Protein AF-C6KSV8-F1 (afdb_monomer_lite)

Sequence (280 aa):
MFRLNNVRHFLKSKIRFSGGKQHPKWVVKDKEKYNIFTYDNSYYGENFRYNNFILHLRSYKYYIDYIIENIYRTLKNCATFFFNPIKNIILKHNPDIRYQLVALMAFFGTTSAITCYHNNIYQNIIDVTNMLELGVVDDMKENNFFDTQSELQNKNIEDYSQDHERLTNLWEMALKDATQKNSFNQLCNFLTIKEDEPIVSFKPKHIWRYNMIPYGENNPDTKTFAIPASEKPFRSFALNFTYNNLSGNWGDYVDRRDNKGSLLRPSRYMFTDVLIPTTK

Radius of gyration: 45.87 Å; chains: 1; bounding box: 88×49×150 Å

Organism: Plasmodium falciparum (isolate 3D7) (NCBI:txid36329)

pLDDT: mean 88.76, std 13.31, range [41.16, 98.31]

Foldseek 3Di:
DVVVVLVVVVVPPPPPPPDDVDDDDPDDDPVRPPPPPDDPPVVDDADSVDGPVVVVCVVCVVVVCVVVVVVVVVVVVVCCVVVVVVVVVCCVVQVDPVSVVVVVVVVVVVVVVVVVVVVVVVVVVVVVVVVVVVVVVVVCVVLVQAPDPVRVVVVVVVVVVVVVVVVVVLQVVQVVVCVVVVHPVSSVVSVDDDPPDPPPPPDPPDGHYPVVDDDDPPDVVPCDDDDDPVPDDDDDWDDDPVDTPPQFDQDDPPPGDDRDDPVCVVVVVVVDPDDDDDDD

Secondary structure (DSSP, 8-state):
-HHHHHHHHHHHS----S--S----SSPPGGGTT---S-GGGTSPPPSSS-HHHHHHHHHHHHHHHHHHHHHHHHHHHHHHHHHHHHHHHHHH--SHHHHHHHHHHHHHHHHHHHHHHHHHHHHHHHHHHHHHHHHHHHHHHTT-S--HHHHHHHHHHHHHHHHHHHHHHHHHHHHHHHHHT-HHHHHTTSS--TTS-------S----GGGS---TT-GGG-SSPPPGG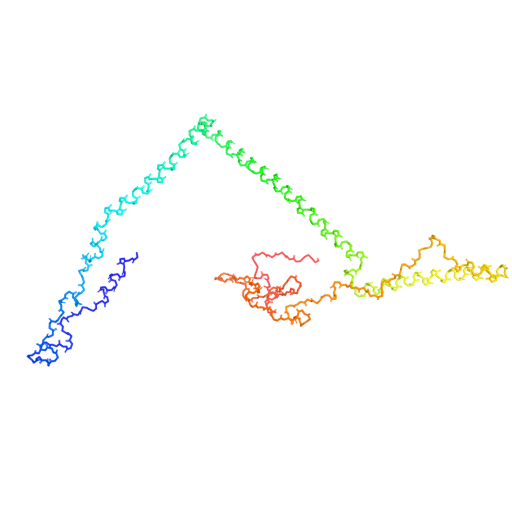GSPPPP--B-SS-BSSS---B-SSSB--SS-TTTSTTGGGG-SS--PPP-

Structure (mmCIF, N/CA/C/O backbone):
data_AF-C6KSV8-F1
#
_entry.id   AF-C6KSV8-F1
#
loop_
_atom_site.group_PDB
_atom_site.id
_atom_site.type_symbol
_atom_site.label_atom_id
_atom_site.label_alt_id
_atom_site.label_comp_id
_atom_site.label_asym_id
_atom_site.label_entity_id
_atom_site.label_seq_id
_atom_site.pdbx_PDB_ins_code
_atom_site.Cartn_x
_atom_site.Cartn_y
_atom_site.Cartn_z
_atom_site.occupancy
_atom_site.B_iso_or_equiv
_atom_site.auth_seq_id
_atom_site.auth_comp_id
_atom_site.auth_asym_id
_atom_site.auth_atom_id
_atom_site.pdbx_PDB_model_num
ATOM 1 N N . MET A 1 1 ? 14.599 -2.006 -42.074 1.00 46.66 1 MET A N 1
ATOM 2 C CA . MET A 1 1 ? 13.244 -2.478 -42.448 1.00 46.66 1 MET A CA 1
ATOM 3 C C . MET A 1 1 ? 12.755 -1.945 -43.802 1.00 46.66 1 MET A C 1
ATOM 5 O O . MET A 1 1 ? 12.260 -2.739 -44.588 1.00 46.66 1 MET A O 1
ATOM 9 N N . PHE A 1 2 ? 12.985 -0.672 -44.154 1.00 45.28 2 PHE A N 1
ATOM 10 C CA . PHE A 1 2 ? 12.570 -0.102 -45.455 1.00 45.28 2 PHE A CA 1
ATOM 11 C C . PHE A 1 2 ? 13.145 -0.785 -46.716 1.00 45.28 2 PHE A C 1
ATOM 13 O O . PHE A 1 2 ? 12.487 -0.805 -47.752 1.00 45.28 2 PHE A O 1
ATOM 20 N N . ARG A 1 3 ? 14.329 -1.417 -46.650 1.00 47.00 3 ARG A N 1
ATOM 21 C CA . ARG A 1 3 ? 14.931 -2.093 -47.820 1.00 47.00 3 ARG A CA 1
ATOM 22 C C . ARG A 1 3 ? 14.203 -3.370 -48.267 1.00 47.00 3 ARG A C 1
ATOM 24 O O . ARG A 1 3 ? 14.270 -3.703 -49.443 1.00 47.00 3 ARG A O 1
ATOM 31 N N . LEU A 1 4 ? 13.496 -4.066 -47.373 1.00 50.78 4 LEU A N 1
ATOM 32 C CA . LEU A 1 4 ? 12.808 -5.322 -47.716 1.00 50.78 4 LEU A CA 1
ATOM 33 C C . LEU A 1 4 ? 11.461 -5.088 -48.417 1.00 50.78 4 LEU A C 1
ATOM 35 O O . LEU A 1 4 ? 11.071 -5.889 -49.266 1.00 50.78 4 LEU A O 1
ATOM 39 N N . ASN A 1 5 ? 10.778 -3.977 -48.122 1.00 53.94 5 ASN A N 1
ATOM 40 C CA . ASN A 1 5 ? 9.493 -3.672 -48.756 1.00 53.94 5 ASN A CA 1
ATOM 41 C C . ASN A 1 5 ? 9.647 -3.300 -50.233 1.00 53.94 5 ASN A C 1
ATOM 43 O O . ASN A 1 5 ? 8.872 -3.788 -51.051 1.00 53.94 5 ASN A O 1
ATOM 47 N N . ASN A 1 6 ? 10.680 -2.542 -50.611 1.00 52.31 6 ASN A N 1
ATOM 48 C CA . ASN A 1 6 ? 10.879 -2.180 -52.020 1.00 52.31 6 ASN A CA 1
ATOM 49 C C . ASN A 1 6 ? 11.234 -3.398 -52.886 1.00 52.31 6 ASN A C 1
ATOM 51 O O . ASN A 1 6 ? 10.738 -3.518 -54.003 1.00 52.31 6 ASN A O 1
ATOM 55 N N . VAL A 1 7 ? 12.009 -4.352 -52.355 1.00 54.75 7 VAL A N 1
ATOM 56 C CA . VAL A 1 7 ? 12.316 -5.611 -53.060 1.00 54.75 7 VAL A CA 1
ATOM 57 C C . VAL A 1 7 ? 11.065 -6.486 -53.196 1.00 54.75 7 VAL A C 1
ATOM 59 O O . VAL A 1 7 ? 10.826 -7.052 -54.260 1.00 54.75 7 VAL A O 1
ATOM 62 N N . ARG A 1 8 ? 10.205 -6.545 -52.167 1.00 53.72 8 ARG A N 1
ATOM 63 C CA . ARG A 1 8 ? 8.914 -7.252 -52.253 1.00 53.72 8 ARG A CA 1
ATOM 64 C C . ARG A 1 8 ? 7.946 -6.607 -53.242 1.00 53.72 8 ARG A C 1
ATOM 66 O O . ARG A 1 8 ? 7.225 -7.336 -53.917 1.00 53.72 8 ARG A O 1
ATOM 73 N N . HIS A 1 9 ? 7.931 -5.280 -53.362 1.00 52.72 9 HIS A N 1
ATOM 74 C CA . HIS A 1 9 ? 7.113 -4.604 -54.370 1.00 52.72 9 HIS A CA 1
ATOM 75 C C . HIS A 1 9 ? 7.652 -4.810 -55.790 1.00 52.72 9 HIS A C 1
ATOM 77 O O . HIS A 1 9 ? 6.850 -5.034 -56.692 1.00 52.72 9 HIS A O 1
ATOM 83 N N . PHE A 1 10 ? 8.974 -4.855 -55.983 1.00 51.28 10 PHE A N 1
ATOM 84 C CA . PHE A 1 10 ? 9.577 -5.143 -57.290 1.00 51.28 10 PHE A CA 1
ATOM 85 C C . PHE A 1 10 ? 9.386 -6.607 -57.727 1.00 51.28 10 PHE A C 1
ATOM 87 O O . PHE A 1 10 ? 9.123 -6.889 -58.890 1.00 51.28 10 PHE A O 1
ATOM 94 N N . LEU A 1 11 ? 9.425 -7.561 -56.790 1.00 54.03 11 LEU A N 1
ATOM 95 C CA . LEU A 1 11 ? 9.119 -8.968 -57.085 1.00 54.03 11 LEU A CA 1
ATOM 96 C C . LEU A 1 11 ? 7.615 -9.228 -57.275 1.00 54.03 11 LEU A C 1
ATOM 98 O O . LEU A 1 11 ? 7.241 -10.184 -57.949 1.00 54.03 11 LEU A O 1
ATOM 102 N N . LYS A 1 12 ? 6.737 -8.383 -56.712 1.00 55.19 12 LYS A N 1
ATOM 103 C CA . LYS A 1 12 ? 5.285 -8.436 -56.962 1.00 55.19 12 LYS A CA 1
ATOM 104 C C . LYS A 1 12 ? 4.845 -7.667 -58.202 1.00 55.19 12 LYS A C 1
ATOM 106 O O . LYS A 1 12 ? 3.744 -7.929 -58.694 1.00 55.19 12 LYS A O 1
ATOM 111 N N . SER A 1 13 ? 5.648 -6.742 -58.728 1.00 50.72 13 SER A N 1
ATOM 112 C CA . SER A 1 13 ? 5.357 -6.178 -60.039 1.00 50.72 13 SER A CA 1
ATOM 113 C C . SER A 1 13 ? 5.534 -7.287 -61.064 1.00 50.72 13 SER A C 1
ATOM 115 O O . SER A 1 13 ? 6.653 -7.664 -61.400 1.00 50.72 13 SER A O 1
ATOM 117 N N . LYS A 1 14 ? 4.402 -7.842 -61.522 1.00 47.69 14 LYS A N 1
ATOM 118 C CA . LYS A 1 14 ? 4.343 -8.697 -62.707 1.00 47.69 14 LYS A CA 1
ATOM 119 C C . LYS A 1 14 ? 5.243 -8.052 -63.745 1.00 47.69 14 LYS A C 1
ATOM 121 O O . LYS A 1 14 ? 5.009 -6.889 -64.079 1.00 47.69 14 LYS A O 1
ATOM 126 N N . ILE A 1 15 ? 6.232 -8.804 -64.224 1.00 48.66 15 ILE A N 1
ATOM 127 C CA . ILE A 1 15 ? 6.937 -8.499 -65.463 1.00 48.66 15 ILE A CA 1
ATOM 128 C C . ILE A 1 15 ? 5.828 -8.339 -66.499 1.00 48.66 15 ILE A C 1
ATOM 130 O O . ILE A 1 15 ? 5.257 -9.312 -66.991 1.00 48.66 15 ILE A O 1
ATOM 134 N N . ARG A 1 16 ? 5.407 -7.096 -66.723 1.00 45.59 16 ARG A N 1
ATOM 135 C CA . ARG A 1 16 ? 4.486 -6.775 -67.792 1.00 45.59 16 ARG A CA 1
ATOM 136 C C . ARG A 1 16 ? 5.368 -6.818 -69.020 1.00 45.59 16 ARG A C 1
ATOM 138 O O . ARG A 1 16 ? 6.016 -5.830 -69.343 1.00 45.59 16 ARG A O 1
ATOM 145 N N . PHE A 1 17 ? 5.414 -7.983 -69.666 1.00 41.16 17 PHE A N 1
ATOM 146 C CA . PHE A 1 17 ? 5.704 -8.019 -71.090 1.00 41.16 17 PHE A CA 1
ATOM 147 C C . PHE A 1 17 ? 4.815 -6.948 -71.720 1.00 41.16 17 PHE A C 1
ATOM 149 O O . PHE A 1 17 ? 3.600 -6.934 -71.501 1.00 41.16 17 PHE A O 1
ATOM 156 N N . SER A 1 18 ? 5.440 -5.971 -72.368 1.00 45.75 18 SER A N 1
ATOM 157 C CA . SER A 1 18 ? 4.758 -4.885 -73.057 1.00 45.75 18 SER A CA 1
ATOM 158 C C . SER A 1 18 ? 3.830 -5.500 -74.101 1.00 45.75 18 SER A C 1
ATOM 160 O O . SER A 1 18 ? 4.268 -5.962 -75.149 1.00 45.75 18 SER A O 1
ATOM 162 N N . GLY A 1 19 ? 2.556 -5.598 -73.745 1.00 44.88 19 GLY A N 1
ATOM 163 C CA . GLY A 1 19 ? 1.566 -6.375 -74.476 1.00 44.88 19 GLY A CA 1
ATOM 164 C C . GLY A 1 19 ? 0.388 -6.707 -73.571 1.00 44.88 19 GLY A C 1
ATOM 165 O O . GLY A 1 19 ? 0.052 -7.870 -73.370 1.00 44.88 19 GLY A O 1
ATOM 166 N N . GLY A 1 20 ? -0.226 -5.686 -72.961 1.00 50.84 20 GLY A N 1
ATOM 167 C CA . GLY A 1 20 ? -1.572 -5.857 -72.409 1.00 50.84 20 GLY A CA 1
ATOM 168 C C . GLY A 1 20 ? -2.550 -6.270 -73.519 1.00 50.84 20 GLY A C 1
ATOM 169 O O . GLY A 1 20 ? -2.211 -6.208 -74.696 1.00 50.84 20 GLY A O 1
ATOM 170 N N . LYS A 1 21 ? -3.797 -6.627 -73.173 1.00 55.66 21 LYS A N 1
ATOM 171 C CA . LYS A 1 21 ? -4.865 -6.952 -74.156 1.00 55.66 21 LYS A CA 1
ATOM 172 C C . LYS A 1 21 ? -5.003 -5.926 -75.300 1.00 55.66 21 LYS A C 1
ATOM 174 O O . LYS A 1 21 ? -5.588 -6.226 -76.337 1.00 55.66 21 LYS A O 1
ATOM 179 N N . GLN A 1 22 ? -4.507 -4.707 -75.101 1.00 68.06 22 GLN A N 1
ATOM 180 C CA . GLN A 1 22 ? -4.295 -3.723 -76.152 1.00 68.06 22 GLN A CA 1
ATOM 181 C C . GLN A 1 22 ? -2.969 -3.983 -76.877 1.00 68.06 22 GLN A C 1
ATOM 183 O O . GLN A 1 22 ? -1.899 -3.582 -76.427 1.00 68.06 22 GLN A O 1
ATOM 188 N N . HIS A 1 23 ? -3.078 -4.636 -78.030 1.00 70.06 23 HIS A N 1
ATOM 189 C CA . HIS A 1 23 ? -2.042 -4.653 -79.059 1.00 70.06 23 HIS A CA 1
ATOM 190 C C . HIS A 1 23 ? -2.105 -3.365 -79.894 1.00 70.06 23 HIS A C 1
ATOM 192 O O . HIS A 1 23 ? -3.175 -2.744 -79.950 1.00 70.06 23 HIS A O 1
ATOM 198 N N . PRO A 1 24 ? -1.002 -2.960 -80.550 1.00 79.69 24 PRO A N 1
ATOM 199 C CA . PRO A 1 24 ? -1.035 -1.862 -81.510 1.00 79.69 24 PRO A CA 1
ATOM 200 C C . PRO A 1 24 ? -2.099 -2.138 -82.581 1.00 79.69 24 PRO A C 1
ATOM 202 O O . PRO A 1 24 ? -2.199 -3.246 -83.107 1.00 79.69 24 PRO A O 1
ATOM 205 N N . LYS A 1 25 ? -2.927 -1.136 -82.877 1.00 81.38 25 LYS A N 1
ATOM 206 C CA . LYS A 1 25 ? -3.959 -1.180 -83.920 1.00 81.38 25 LYS A CA 1
ATOM 207 C C . LYS A 1 25 ? -3.704 -0.035 -84.889 1.00 81.38 25 LYS A C 1
ATOM 209 O O . LYS A 1 25 ? -3.313 1.042 -84.461 1.00 81.38 25 LYS A O 1
ATOM 214 N N . TRP A 1 26 ? -3.968 -0.262 -86.174 1.00 84.31 26 TRP A N 1
ATOM 215 C CA . TRP A 1 26 ? -3.848 0.780 -87.202 1.00 84.31 26 TRP A CA 1
ATOM 216 C C . TRP A 1 26 ? -4.942 1.858 -87.086 1.00 84.31 26 TRP A C 1
ATOM 218 O O . TRP A 1 26 ? -4.758 2.995 -87.504 1.00 84.31 26 TRP A O 1
ATOM 228 N N . VAL A 1 27 ? -6.091 1.508 -86.498 1.00 85.62 27 VAL A N 1
ATOM 229 C CA . VAL A 1 27 ? -7.243 2.406 -86.344 1.00 85.62 27 VAL A CA 1
ATOM 230 C C . VAL A 1 27 ? -7.184 3.123 -84.994 1.00 85.62 27 VAL A C 1
ATOM 232 O O . VAL A 1 27 ? -7.255 2.476 -83.947 1.00 85.62 27 VAL A O 1
ATOM 235 N N . VAL A 1 28 ? -7.116 4.456 -85.029 1.00 81.69 28 VAL A N 1
ATOM 236 C CA . VAL A 1 28 ? -7.170 5.339 -83.852 1.00 81.69 28 VAL A CA 1
ATOM 237 C C . VAL A 1 28 ? -8.630 5.668 -83.529 1.00 81.69 28 VAL A C 1
ATOM 239 O O . VAL A 1 28 ? -9.376 6.118 -84.400 1.00 81.69 28 VAL A O 1
ATOM 242 N N . LYS A 1 29 ? -9.063 5.448 -82.281 1.00 83.25 29 LYS A N 1
ATOM 243 C CA . LYS A 1 29 ? -10.420 5.825 -81.837 1.00 83.25 29 LYS A CA 1
ATOM 244 C C . LYS A 1 29 ? -10.557 7.347 -81.808 1.00 83.25 29 LYS A C 1
ATOM 246 O O . LYS A 1 29 ? -9.594 8.023 -81.472 1.00 83.25 29 LYS A O 1
ATOM 251 N N . ASP A 1 30 ? -11.755 7.893 -82.036 1.00 83.19 30 ASP A N 1
ATOM 252 C CA . ASP A 1 30 ? -11.977 9.354 -82.020 1.00 83.19 30 ASP A CA 1
ATOM 253 C C . ASP A 1 30 ? -11.476 10.034 -80.744 1.00 83.19 30 ASP A C 1
ATOM 255 O O . ASP A 1 30 ? -10.896 11.114 -80.805 1.00 83.19 30 ASP A O 1
ATOM 259 N N . LYS A 1 31 ? -11.618 9.360 -79.596 1.00 82.69 31 LYS A N 1
ATOM 260 C CA . LYS A 1 31 ? -11.094 9.852 -78.319 1.00 82.69 31 LYS A CA 1
ATOM 261 C C . LYS A 1 31 ? -9.576 9.948 -78.291 1.00 82.69 31 LYS A C 1
ATOM 263 O O . LYS A 1 31 ? -9.087 10.782 -77.563 1.00 82.69 31 LYS A O 1
ATOM 268 N N . GLU A 1 32 ? -8.852 9.104 -79.022 1.00 80.25 32 GLU A N 1
ATOM 269 C CA . GLU A 1 32 ? -7.386 9.002 -79.009 1.00 80.25 32 GLU A CA 1
ATOM 270 C C . GLU A 1 32 ? -6.711 9.864 -80.092 1.00 80.25 32 GLU A C 1
ATOM 272 O O . GLU A 1 32 ? -5.492 10.019 -80.069 1.00 80.25 32 GLU A O 1
ATOM 277 N N . LYS A 1 33 ? -7.488 10.462 -81.013 1.00 77.69 33 LYS A N 1
ATOM 278 C CA . LYS A 1 33 ? -6.974 11.207 -82.179 1.00 77.69 33 LYS A CA 1
ATOM 279 C C . LYS A 1 33 ? -6.028 12.358 -81.830 1.00 77.69 33 LYS A C 1
ATOM 281 O O . LYS A 1 33 ? -5.144 12.660 -82.623 1.00 77.69 33 LYS A O 1
ATOM 286 N N . TYR A 1 34 ? -6.188 12.966 -80.657 1.00 76.19 34 TYR A N 1
ATOM 287 C CA . TYR A 1 34 ? -5.386 14.110 -80.211 1.00 76.19 34 TYR A CA 1
ATOM 288 C C . TYR A 1 34 ? -4.733 13.878 -78.833 1.00 76.19 34 TYR A C 1
ATOM 290 O O . TYR A 1 34 ? -4.340 14.828 -78.171 1.00 76.19 34 TYR A O 1
ATOM 298 N N . ASN A 1 35 ? -4.616 12.620 -78.385 1.00 65.31 35 ASN A N 1
ATOM 299 C CA . ASN A 1 35 ? -4.472 12.277 -76.960 1.00 65.31 35 ASN A CA 1
ATOM 300 C C . ASN A 1 35 ? -3.069 12.228 -76.359 1.00 65.31 35 ASN A C 1
ATOM 302 O O . ASN A 1 35 ? -2.934 11.791 -75.213 1.00 65.31 35 ASN A O 1
ATOM 306 N N . ILE A 1 36 ? -2.022 12.669 -77.049 1.00 72.81 36 ILE A N 1
ATOM 307 C CA . ILE A 1 36 ? -0.704 12.743 -76.402 1.00 72.81 36 ILE A CA 1
ATOM 308 C C . ILE A 1 36 ? -0.647 14.033 -75.565 1.00 72.81 36 ILE A C 1
ATOM 310 O O . ILE A 1 36 ? 0.095 14.961 -75.865 1.00 72.81 36 ILE A O 1
ATOM 314 N N . PHE A 1 37 ? -1.491 14.106 -74.530 1.00 78.06 37 PHE A N 1
ATOM 315 C CA . PHE A 1 37 ? -1.537 15.208 -73.562 1.00 78.06 37 PHE A CA 1
ATOM 316 C C . PHE A 1 37 ? -0.605 14.975 -72.369 1.00 78.06 37 PHE A C 1
ATOM 318 O O . PHE A 1 37 ? -0.328 15.894 -71.604 1.00 78.06 37 PHE A O 1
ATOM 325 N N . THR A 1 38 ? -0.144 13.738 -72.184 1.00 80.44 38 THR A N 1
ATOM 326 C CA . THR A 1 38 ? 0.662 13.322 -71.039 1.00 80.44 38 THR A CA 1
ATOM 327 C C . THR A 1 38 ? 2.015 12.815 -71.504 1.00 80.44 38 THR A C 1
ATOM 329 O O . THR A 1 38 ? 2.098 11.955 -72.378 1.00 80.44 38 THR A O 1
ATOM 332 N N . TYR A 1 39 ? 3.073 13.322 -70.885 1.00 84.50 39 TYR A N 1
ATOM 333 C CA . TYR A 1 39 ? 4.436 12.860 -71.112 1.00 84.50 39 TYR A CA 1
ATOM 334 C C . TYR A 1 39 ? 4.656 11.465 -70.510 1.00 84.50 39 TYR A C 1
ATOM 336 O O . TYR A 1 39 ? 4.035 11.111 -69.507 1.00 84.50 39 TYR A O 1
ATOM 344 N N . ASP A 1 40 ? 5.599 10.697 -71.053 1.00 86.38 40 ASP A N 1
ATOM 345 C CA . ASP A 1 40 ? 5.934 9.349 -70.564 1.00 86.38 40 ASP A CA 1
ATOM 346 C C . ASP A 1 40 ? 6.280 9.307 -69.064 1.00 86.38 40 ASP A C 1
ATOM 348 O O . ASP A 1 40 ? 5.950 8.341 -68.376 1.00 86.38 40 ASP A O 1
ATOM 352 N N . ASN A 1 41 ? 6.882 10.373 -68.524 1.00 85.00 41 ASN A N 1
ATOM 353 C CA . ASN A 1 41 ? 7.228 10.485 -67.100 1.00 85.00 41 ASN A CA 1
ATOM 354 C C . ASN A 1 41 ? 6.011 10.485 -66.151 1.00 85.00 41 ASN A C 1
ATOM 356 O O . ASN A 1 41 ? 6.178 10.269 -64.955 1.00 85.00 41 ASN A O 1
ATOM 360 N N . SER A 1 42 ? 4.805 10.727 -66.671 1.00 84.69 42 SER A N 1
ATOM 361 C CA . SER A 1 42 ? 3.557 10.678 -65.905 1.00 84.69 42 SER A CA 1
ATOM 362 C C . SER A 1 42 ? 2.954 9.271 -65.852 1.00 84.69 42 SER A C 1
ATOM 364 O O . SER A 1 42 ? 2.108 8.999 -65.002 1.00 84.69 42 SER A O 1
ATOM 366 N N . TYR A 1 43 ? 3.405 8.366 -66.730 1.00 82.88 43 TYR A N 1
ATOM 367 C CA . TYR A 1 43 ? 2.954 6.976 -66.784 1.00 82.88 43 TYR A CA 1
ATOM 368 C C . TYR A 1 43 ? 3.995 6.000 -66.219 1.00 82.88 43 TYR A C 1
ATOM 370 O O . TYR A 1 43 ? 3.650 5.094 -65.457 1.00 82.88 43 TYR A O 1
ATOM 378 N N . TYR A 1 44 ? 5.270 6.169 -66.577 1.00 88.62 44 TYR A N 1
ATOM 379 C CA . TYR A 1 44 ? 6.351 5.316 -66.090 1.00 88.62 44 TYR A CA 1
ATOM 380 C C . TYR A 1 44 ? 6.835 5.755 -64.705 1.00 88.62 44 TYR A C 1
ATOM 382 O O . TYR A 1 44 ? 6.994 6.939 -64.425 1.00 88.62 44 TYR A O 1
ATOM 390 N N . GLY A 1 45 ? 7.101 4.776 -63.836 1.00 86.75 45 GLY A N 1
ATOM 391 C CA . GLY A 1 45 ? 7.713 5.028 -62.533 1.00 86.75 45 GLY A CA 1
ATOM 392 C C . GLY A 1 45 ? 9.154 5.533 -62.650 1.00 86.75 45 GLY A C 1
ATOM 393 O O . GLY A 1 45 ? 9.840 5.297 -63.644 1.00 86.75 45 GLY A O 1
ATOM 394 N N . GLU A 1 46 ? 9.624 6.205 -61.601 1.00 88.31 46 GLU A N 1
ATOM 395 C CA . GLU A 1 46 ? 11.007 6.670 -61.487 1.00 88.31 46 GLU A CA 1
ATOM 396 C C . GLU A 1 46 ? 12.028 5.517 -61.443 1.00 88.31 46 GLU A C 1
ATOM 398 O O . GLU A 1 46 ? 11.697 4.348 -61.227 1.00 88.31 46 GLU A O 1
ATOM 403 N N . ASN A 1 47 ? 13.308 5.845 -61.640 1.00 89.62 47 ASN A N 1
ATOM 404 C CA . ASN A 1 47 ? 14.382 4.857 -61.632 1.00 89.62 47 ASN A CA 1
ATOM 405 C C . ASN A 1 47 ? 14.435 4.102 -60.289 1.00 89.62 47 ASN A C 1
ATOM 407 O O . ASN A 1 47 ? 14.565 4.710 -59.230 1.00 89.62 47 ASN A O 1
ATOM 411 N N . PHE A 1 48 ? 14.427 2.766 -60.334 1.00 88.31 48 PHE A N 1
ATOM 412 C CA . PHE A 1 48 ? 14.432 1.914 -59.137 1.00 88.31 48 PHE A CA 1
ATOM 413 C C . PHE A 1 48 ? 15.602 2.189 -58.170 1.00 88.31 48 PHE A C 1
ATOM 415 O O . PHE A 1 48 ? 15.435 2.088 -56.954 1.00 88.31 48 PHE A O 1
ATOM 422 N N . ARG A 1 49 ? 16.797 2.516 -58.686 1.00 88.69 49 ARG A N 1
ATOM 423 C CA . ARG A 1 49 ? 18.017 2.717 -57.879 1.00 88.69 49 ARG A CA 1
ATOM 424 C C . ARG A 1 49 ? 18.297 4.188 -57.578 1.00 88.69 49 ARG A C 1
ATOM 426 O O . ARG A 1 49 ? 18.841 4.500 -56.517 1.00 88.69 49 ARG A O 1
ATOM 433 N N . TYR A 1 50 ? 17.954 5.067 -58.512 1.00 89.94 50 TYR A N 1
ATOM 434 C CA . TYR A 1 50 ? 18.192 6.508 -58.449 1.00 89.94 50 TYR A CA 1
ATOM 435 C C . TYR A 1 50 ? 16.865 7.255 -58.480 1.00 89.94 50 TYR A C 1
ATOM 437 O O . TYR A 1 50 ? 16.618 8.074 -59.360 1.00 89.94 50 TYR A O 1
ATOM 445 N N . ASN A 1 51 ? 15.997 6.915 -57.534 1.00 92.25 51 ASN A N 1
ATOM 446 C CA . ASN A 1 51 ? 14.733 7.606 -57.380 1.00 92.25 51 ASN A CA 1
ATOM 447 C C . ASN A 1 51 ? 14.944 9.028 -56.838 1.00 92.25 51 ASN A C 1
ATOM 449 O O . ASN A 1 51 ? 15.977 9.335 -56.226 1.00 92.25 51 ASN A O 1
ATOM 453 N N . ASN A 1 52 ? 13.953 9.889 -57.053 1.00 90.50 52 ASN A N 1
ATOM 454 C CA . ASN A 1 52 ? 14.031 11.294 -56.676 1.00 90.50 52 ASN A CA 1
ATOM 455 C C . ASN A 1 52 ? 14.256 11.444 -55.166 1.00 90.50 52 ASN A C 1
ATOM 457 O O . ASN A 1 52 ? 15.087 12.244 -54.752 1.00 90.50 52 ASN A O 1
ATOM 461 N N . PHE A 1 53 ? 13.610 10.615 -54.336 1.00 91.81 53 PHE A N 1
ATOM 462 C CA . PHE A 1 53 ? 13.751 10.665 -52.876 1.00 91.81 53 PHE A CA 1
ATOM 463 C C . PHE A 1 53 ? 15.174 10.350 -52.382 1.00 91.81 53 PHE A C 1
ATOM 465 O O . PHE A 1 53 ? 15.705 11.045 -51.519 1.00 91.81 53 PHE A O 1
ATOM 472 N N . ILE A 1 54 ? 15.826 9.320 -52.929 1.00 93.06 54 ILE A N 1
ATOM 473 C CA . ILE A 1 54 ? 17.197 8.940 -52.561 1.00 93.06 54 ILE A CA 1
ATOM 474 C C . ILE A 1 54 ? 18.179 10.006 -53.038 1.00 93.06 54 ILE A C 1
ATOM 476 O O . ILE A 1 54 ? 19.102 10.343 -52.297 1.00 93.06 54 ILE A O 1
ATOM 480 N N . LEU A 1 55 ? 18.007 10.528 -54.256 1.00 92.19 55 LEU A N 1
ATOM 481 C CA . LEU A 1 55 ? 18.844 11.618 -54.761 1.00 92.19 55 LEU A CA 1
ATOM 482 C C . LEU A 1 55 ? 18.678 12.883 -53.904 1.00 92.19 55 LEU A C 1
ATOM 484 O O . LEU A 1 55 ? 19.677 13.498 -53.545 1.00 92.19 55 LEU A O 1
ATOM 488 N N . HIS A 1 56 ? 17.452 13.190 -53.480 1.00 92.31 56 HIS A N 1
ATOM 489 C CA . HIS A 1 56 ? 17.128 14.314 -52.603 1.00 92.31 56 HIS A CA 1
ATOM 490 C C . HIS A 1 56 ? 17.713 14.165 -51.186 1.00 92.31 56 HIS A C 1
ATOM 492 O O . HIS A 1 56 ? 18.332 15.084 -50.652 1.00 92.31 56 HIS A O 1
ATOM 498 N N . LEU A 1 57 ? 17.617 12.978 -50.576 1.00 93.44 57 LEU A N 1
ATOM 499 C CA . LEU A 1 57 ? 18.298 12.703 -49.304 1.00 93.44 57 LEU A CA 1
ATOM 500 C C . LEU A 1 57 ? 19.821 12.801 -49.439 1.00 93.44 57 LEU A C 1
ATOM 502 O O . LEU A 1 57 ? 20.490 13.303 -48.539 1.00 93.44 57 LEU A O 1
ATOM 506 N N . ARG A 1 58 ? 20.387 12.339 -50.561 1.00 93.31 58 ARG A N 1
ATOM 507 C CA . ARG A 1 58 ? 21.827 12.455 -50.828 1.00 93.31 58 ARG A CA 1
ATOM 508 C C . ARG A 1 58 ? 22.261 13.905 -51.012 1.00 93.31 58 ARG A C 1
ATOM 510 O O . ARG A 1 58 ? 23.330 14.241 -50.516 1.00 93.31 58 ARG A O 1
ATOM 517 N N . SER A 1 59 ? 21.450 14.757 -51.646 1.00 93.25 59 SER A N 1
ATOM 518 C CA . SER A 1 59 ? 21.749 16.192 -51.733 1.00 93.25 59 SER A CA 1
ATOM 519 C C . SER A 1 59 ? 21.717 16.869 -50.364 1.00 93.25 59 SER A C 1
ATOM 521 O O . SER A 1 59 ? 22.543 17.737 -50.100 1.00 93.25 59 SER A O 1
ATOM 523 N N . TYR A 1 60 ? 20.834 16.434 -49.458 1.00 93.44 60 TYR A N 1
ATOM 524 C CA . TYR A 1 60 ? 20.789 16.966 -48.092 1.00 93.44 60 TYR A CA 1
ATOM 525 C C . TYR A 1 60 ? 21.768 16.332 -47.114 1.00 93.44 60 TYR A C 1
ATOM 527 O O . TYR A 1 60 ? 21.902 16.840 -46.003 1.00 93.44 60 TYR A O 1
ATOM 535 N N . LYS A 1 61 ? 22.469 15.260 -47.498 1.00 94.00 61 LYS A N 1
ATOM 536 C CA . LYS A 1 61 ? 23.373 14.529 -46.604 1.00 94.00 61 LYS A CA 1
ATOM 537 C C . LYS A 1 61 ? 24.340 15.463 -45.880 1.00 94.00 61 LYS A C 1
ATOM 539 O O . LYS A 1 61 ? 24.450 15.375 -44.666 1.00 94.00 61 LYS A O 1
ATOM 544 N N . TYR A 1 62 ? 24.972 16.380 -46.611 1.00 94.62 62 TYR A N 1
ATOM 545 C CA . TYR A 1 62 ? 25.895 17.354 -46.030 1.00 94.62 62 TYR A CA 1
ATOM 546 C C . TYR A 1 62 ? 25.226 18.227 -44.955 1.00 94.62 62 TYR A C 1
ATOM 548 O O . TYR A 1 62 ? 25.761 18.371 -43.861 1.00 94.62 62 TYR A O 1
ATOM 556 N N . TYR A 1 63 ? 24.034 18.763 -45.231 1.00 95.31 63 TYR A N 1
ATOM 557 C CA . TYR A 1 63 ? 23.302 19.609 -44.283 1.00 95.31 63 TYR A CA 1
ATOM 558 C C . TYR A 1 63 ? 22.828 18.830 -43.052 1.00 95.31 63 TYR A C 1
ATOM 560 O O . TYR A 1 63 ? 22.933 19.328 -41.934 1.00 95.31 63 TYR A O 1
ATOM 568 N N . ILE A 1 64 ? 22.336 17.604 -43.242 1.00 95.38 64 ILE A N 1
ATOM 569 C CA . ILE A 1 64 ? 21.906 16.728 -42.146 1.00 95.38 64 ILE A CA 1
ATOM 570 C C . ILE A 1 64 ? 23.103 16.364 -41.263 1.00 95.38 64 ILE A C 1
ATOM 572 O O . ILE A 1 64 ? 23.019 16.507 -40.044 1.00 95.38 64 ILE A O 1
ATOM 576 N N . ASP A 1 65 ? 24.216 15.940 -41.868 1.00 95.50 65 ASP A N 1
ATOM 577 C CA . ASP A 1 65 ? 25.438 15.588 -41.143 1.00 95.50 65 ASP A CA 1
ATOM 578 C C . ASP A 1 65 ? 25.970 16.808 -40.369 1.00 95.50 65 ASP A C 1
ATOM 580 O O . ASP A 1 65 ? 26.277 16.682 -39.188 1.00 95.50 65 ASP A O 1
ATOM 584 N N . TYR A 1 66 ? 25.970 18.003 -40.976 1.00 96.50 66 TYR A N 1
ATOM 585 C CA . TYR A 1 66 ? 26.362 19.254 -40.317 1.00 96.50 66 TYR A CA 1
ATOM 586 C C . TYR A 1 66 ? 25.475 19.597 -39.108 1.00 96.50 66 TYR A C 1
ATOM 588 O O . TYR A 1 66 ? 25.982 19.960 -38.047 1.00 96.50 66 TYR A O 1
ATOM 596 N N . ILE A 1 67 ? 24.150 19.458 -39.231 1.00 96.62 67 ILE A N 1
ATOM 597 C CA . ILE A 1 67 ? 23.212 19.707 -38.123 1.00 96.62 67 ILE A CA 1
ATOM 598 C C . ILE A 1 67 ? 23.443 18.706 -36.984 1.00 96.62 67 ILE A C 1
ATOM 600 O O . ILE A 1 67 ? 23.577 19.113 -35.830 1.00 96.62 67 ILE A O 1
ATOM 604 N N . ILE A 1 68 ? 23.521 17.408 -37.294 1.00 96.56 68 ILE A N 1
ATOM 605 C CA . ILE A 1 68 ? 23.735 16.353 -36.293 1.00 96.56 68 ILE A CA 1
ATOM 606 C C . ILE A 1 68 ? 25.090 16.530 -35.606 1.00 96.56 68 ILE A C 1
ATOM 608 O O . ILE A 1 68 ? 25.175 16.442 -34.380 1.00 96.56 68 ILE A O 1
ATOM 612 N N . GLU A 1 69 ? 26.142 16.809 -36.374 1.00 96.88 69 GLU A N 1
ATOM 613 C CA . GLU A 1 69 ? 27.481 17.032 -35.844 1.00 96.88 69 GLU A CA 1
ATOM 614 C C . GLU A 1 69 ? 27.517 18.248 -34.915 1.00 96.88 69 GLU A C 1
ATOM 616 O O . GLU A 1 69 ? 28.096 18.166 -33.833 1.00 96.88 69 GLU A O 1
ATOM 621 N N . ASN A 1 70 ? 26.851 19.347 -35.272 1.00 96.44 70 ASN A N 1
ATOM 622 C CA . ASN A 1 70 ? 26.763 20.519 -34.405 1.00 96.44 70 ASN A CA 1
ATOM 623 C C . ASN A 1 70 ? 25.961 20.251 -33.129 1.00 96.44 70 ASN A C 1
ATOM 625 O O . ASN A 1 70 ? 26.383 20.680 -32.058 1.00 96.44 70 ASN A O 1
ATOM 629 N N . ILE A 1 71 ? 24.846 19.516 -33.201 1.00 96.81 71 ILE A N 1
ATOM 630 C CA . ILE A 1 71 ? 24.086 19.112 -32.006 1.00 96.81 71 ILE A CA 1
ATOM 631 C C . ILE A 1 71 ? 24.963 18.250 -31.093 1.00 96.81 71 ILE A C 1
ATOM 633 O O . ILE A 1 71 ? 25.064 18.516 -29.895 1.00 96.81 71 ILE A O 1
ATOM 637 N N . TYR A 1 72 ? 25.647 17.254 -31.659 1.00 97.00 72 TYR A N 1
ATOM 638 C CA . TYR A 1 72 ? 26.543 16.379 -30.911 1.00 97.00 72 TYR A CA 1
ATOM 639 C C . TYR A 1 72 ? 27.712 17.151 -30.286 1.00 97.00 72 TYR A C 1
ATOM 641 O O . TYR A 1 72 ? 27.997 16.973 -29.102 1.00 97.00 72 TYR A O 1
ATOM 649 N N . ARG A 1 73 ? 28.368 18.039 -31.046 1.00 96.12 73 ARG A N 1
ATOM 650 C CA . ARG A 1 73 ? 29.460 18.893 -30.554 1.00 96.12 73 ARG A CA 1
ATOM 651 C C . ARG A 1 73 ? 28.980 19.818 -29.440 1.00 96.12 73 ARG A C 1
ATOM 653 O O . ARG A 1 73 ? 29.659 19.910 -28.424 1.00 96.12 73 ARG A O 1
ATOM 660 N N . THR A 1 74 ? 27.812 20.441 -29.582 1.00 96.50 74 THR A N 1
ATOM 661 C CA . THR A 1 74 ? 27.219 21.300 -28.545 1.00 96.50 74 THR A CA 1
ATOM 662 C C . THR A 1 74 ? 26.928 20.509 -27.273 1.00 96.50 74 THR A C 1
ATOM 664 O O . THR A 1 74 ? 27.391 20.897 -26.204 1.00 96.50 74 THR A O 1
ATOM 667 N N . LEU A 1 75 ? 26.256 19.356 -27.371 1.00 96.56 75 LEU A N 1
ATOM 668 C CA . LEU A 1 75 ? 25.977 18.492 -26.218 1.00 96.56 75 LEU A CA 1
ATOM 669 C C . LEU A 1 75 ? 27.260 18.007 -25.541 1.00 96.56 75 LEU A C 1
ATOM 671 O O . LEU A 1 75 ? 27.369 18.057 -24.317 1.00 96.56 75 LEU A O 1
ATOM 675 N N . LYS A 1 76 ? 28.250 17.575 -26.329 1.00 96.75 76 LYS A N 1
ATOM 676 C CA . LYS A 1 76 ? 29.549 17.134 -25.821 1.00 96.75 76 LYS A CA 1
ATOM 677 C C . LYS A 1 76 ? 30.270 18.271 -25.106 1.00 96.75 76 LYS A C 1
ATOM 679 O O . LYS A 1 76 ? 30.724 18.068 -23.985 1.00 96.75 76 LYS A O 1
ATOM 684 N N . ASN A 1 77 ? 30.334 19.455 -25.713 1.00 94.81 77 ASN A N 1
ATOM 685 C CA . ASN A 1 77 ? 30.994 20.620 -25.131 1.00 94.81 77 ASN A CA 1
ATOM 686 C C . ASN A 1 77 ? 30.305 21.049 -23.828 1.00 94.81 77 ASN A C 1
ATOM 688 O O . ASN A 1 77 ? 30.990 21.207 -22.819 1.00 94.81 77 ASN A O 1
ATOM 692 N N . CYS A 1 78 ? 28.969 21.129 -23.804 1.00 95.00 78 CYS A N 1
ATOM 693 C CA . CYS A 1 78 ? 28.199 21.395 -22.586 1.00 95.00 78 CYS A CA 1
ATOM 694 C C . CYS A 1 78 ? 28.463 20.342 -21.500 1.00 95.00 78 CYS A C 1
ATOM 696 O O . CYS A 1 78 ? 28.778 20.698 -20.367 1.00 95.00 78 CYS A O 1
ATOM 698 N N . ALA A 1 79 ? 28.413 19.049 -21.832 1.00 94.56 79 ALA A N 1
ATOM 699 C CA . ALA A 1 79 ? 28.685 17.982 -20.871 1.00 94.56 79 ALA A CA 1
ATOM 700 C C . ALA A 1 79 ? 30.119 18.055 -20.324 1.00 94.56 79 ALA A C 1
ATOM 702 O O . ALA A 1 79 ? 30.320 17.957 -19.116 1.00 94.56 79 ALA A O 1
ATOM 703 N N . THR A 1 80 ? 31.121 18.287 -21.180 1.00 95.19 80 THR A N 1
ATOM 704 C CA . THR A 1 80 ? 32.517 18.444 -20.739 1.00 95.19 80 THR A CA 1
ATOM 705 C C . THR A 1 80 ? 32.728 19.693 -19.890 1.00 95.19 80 THR A C 1
ATOM 707 O O . THR A 1 80 ? 33.517 19.650 -18.949 1.00 95.19 80 THR A O 1
ATOM 710 N N . PHE A 1 81 ? 32.000 20.777 -20.176 1.00 93.50 81 PHE A N 1
ATOM 711 C CA . PHE A 1 81 ? 32.048 22.019 -19.411 1.00 93.50 81 PHE A CA 1
ATOM 712 C C . PHE A 1 81 ? 31.565 21.820 -17.969 1.00 93.50 81 PHE A C 1
ATOM 714 O O . PHE A 1 81 ? 32.181 22.359 -17.058 1.00 93.50 81 PHE A O 1
ATOM 721 N N . PHE A 1 82 ? 30.535 20.998 -17.740 1.00 92.62 82 PHE A N 1
ATOM 722 C CA . PHE A 1 82 ? 30.080 20.651 -16.387 1.00 92.62 82 PHE A CA 1
ATOM 723 C C . PHE A 1 82 ? 30.916 19.543 -15.737 1.00 92.62 82 PHE A C 1
ATOM 725 O O . PHE A 1 82 ? 31.243 19.613 -14.555 1.00 92.62 82 PHE A O 1
ATOM 732 N N . PHE A 1 83 ? 31.287 18.514 -16.497 1.00 95.00 83 PHE A N 1
ATOM 733 C CA . PHE A 1 83 ? 31.944 17.332 -15.946 1.00 95.00 83 PHE A CA 1
ATOM 734 C C . PHE A 1 83 ? 33.397 17.586 -15.541 1.00 95.00 83 PHE A C 1
ATOM 736 O O . PHE A 1 83 ? 33.815 17.146 -14.474 1.00 95.00 83 PHE A O 1
ATOM 743 N N . ASN A 1 84 ? 34.177 18.301 -16.356 1.00 94.56 84 ASN A N 1
ATOM 744 C CA . ASN A 1 84 ? 35.593 18.550 -16.074 1.00 94.56 84 ASN A CA 1
ATOM 745 C C . ASN A 1 84 ? 35.843 19.297 -14.749 1.00 94.56 84 ASN A C 1
ATOM 747 O O . ASN A 1 84 ? 36.692 18.830 -13.988 1.00 94.56 84 ASN A O 1
ATOM 751 N N . PRO A 1 85 ? 35.141 20.399 -14.409 1.00 96.31 85 PRO A N 1
ATOM 752 C CA . PRO A 1 85 ? 35.340 21.057 -13.119 1.00 96.31 85 PRO A CA 1
ATOM 753 C C . PRO A 1 85 ? 34.926 20.158 -11.948 1.00 96.31 85 PRO A C 1
ATOM 755 O O . PRO A 1 85 ? 35.677 20.064 -10.981 1.00 96.31 85 PRO A O 1
ATOM 758 N N . ILE A 1 86 ? 33.808 19.429 -12.053 1.00 94.69 86 ILE A N 1
ATOM 759 C CA . ILE A 1 86 ? 33.364 18.481 -11.014 1.00 94.69 86 ILE A CA 1
ATOM 760 C C . ILE A 1 86 ? 34.407 17.374 -10.815 1.00 94.69 86 ILE A C 1
ATOM 762 O O . ILE A 1 86 ? 34.837 17.120 -9.692 1.00 94.69 86 ILE A O 1
ATOM 766 N N . LYS A 1 87 ? 34.875 16.756 -11.905 1.00 94.69 87 LYS A N 1
ATOM 767 C CA . LYS A 1 87 ? 35.924 15.730 -11.879 1.00 94.69 87 LYS A CA 1
ATOM 768 C C . LYS A 1 87 ? 37.209 16.260 -11.247 1.00 94.69 87 LYS A C 1
ATOM 770 O O . LYS A 1 87 ? 37.797 15.575 -10.417 1.00 94.69 87 LYS A O 1
ATOM 775 N N . ASN A 1 88 ? 37.641 17.464 -11.618 1.00 94.44 88 ASN A N 1
ATOM 776 C CA . ASN A 1 88 ? 38.852 18.072 -11.071 1.00 94.44 88 ASN A CA 1
ATOM 777 C C . ASN A 1 88 ? 38.719 18.353 -9.570 1.00 94.44 88 ASN A C 1
ATOM 779 O O . ASN A 1 88 ? 39.666 18.106 -8.831 1.00 94.44 88 ASN A O 1
ATOM 783 N N . ILE A 1 89 ? 37.550 18.807 -9.104 1.00 95.38 89 ILE A N 1
ATOM 784 C CA . ILE A 1 89 ? 37.266 18.987 -7.672 1.00 95.38 89 ILE A CA 1
ATOM 785 C C . ILE A 1 89 ? 37.314 17.635 -6.948 1.00 95.38 89 ILE A C 1
ATOM 787 O O . ILE A 1 89 ? 38.008 17.509 -5.939 1.00 95.38 89 ILE A O 1
ATOM 791 N N . ILE A 1 90 ? 36.648 16.606 -7.482 1.00 93.81 90 ILE A N 1
ATOM 792 C CA . ILE A 1 90 ? 36.640 15.262 -6.887 1.00 93.81 90 ILE A CA 1
ATOM 793 C C . ILE A 1 90 ? 38.060 14.702 -6.798 1.00 93.81 90 ILE A C 1
ATOM 795 O O . ILE A 1 90 ? 38.451 14.257 -5.727 1.00 93.81 90 ILE A O 1
ATOM 799 N N . LEU A 1 91 ? 38.849 14.762 -7.876 1.00 94.62 91 LEU A N 1
ATOM 800 C CA . LEU A 1 91 ? 40.220 14.239 -7.893 1.00 94.62 91 LEU A CA 1
ATOM 801 C C . LEU A 1 91 ? 41.179 15.048 -7.013 1.00 94.62 91 LEU A C 1
ATOM 803 O O . LEU A 1 91 ? 42.113 14.478 -6.457 1.00 94.62 91 LEU A O 1
ATOM 807 N N . LYS A 1 92 ? 40.947 16.358 -6.852 1.00 96.06 92 LYS A N 1
ATOM 808 C CA . LYS A 1 92 ? 41.738 17.210 -5.954 1.00 96.06 92 LYS A CA 1
ATOM 809 C C . LYS A 1 92 ? 41.533 16.838 -4.482 1.00 96.06 92 LYS A C 1
ATOM 811 O O . LYS A 1 92 ? 42.496 16.865 -3.724 1.00 96.06 92 LYS A O 1
ATOM 816 N N . HIS A 1 93 ? 40.302 16.512 -4.081 1.00 95.38 93 HIS A N 1
ATOM 817 C CA . HIS A 1 93 ? 39.974 16.151 -2.695 1.00 95.38 93 HIS A CA 1
ATOM 818 C C . HIS A 1 93 ? 40.092 14.647 -2.407 1.00 95.38 93 HIS A C 1
ATOM 820 O O . HIS A 1 93 ? 40.427 14.265 -1.292 1.00 95.38 93 HIS A O 1
ATOM 826 N N . ASN A 1 94 ? 39.842 13.799 -3.406 1.00 95.06 94 ASN A N 1
ATOM 827 C CA . ASN A 1 94 ? 39.828 12.340 -3.309 1.00 95.06 94 ASN A CA 1
ATOM 828 C C . ASN A 1 94 ? 40.646 11.733 -4.473 1.00 95.06 94 ASN A C 1
ATOM 830 O O . ASN A 1 94 ? 40.068 11.250 -5.455 1.00 95.06 94 ASN A O 1
ATOM 834 N N . PRO A 1 95 ? 41.991 11.777 -4.402 1.00 93.12 95 PRO A N 1
ATOM 835 C CA . PRO A 1 95 ? 42.858 11.380 -5.515 1.00 93.12 95 PRO A CA 1
ATOM 836 C C . PRO A 1 95 ? 42.896 9.864 -5.755 1.00 93.12 95 PRO A C 1
ATOM 838 O O . PRO A 1 95 ? 43.074 9.432 -6.891 1.00 93.12 95 PRO A O 1
ATOM 841 N N . ASP A 1 96 ? 42.705 9.059 -4.707 1.00 94.56 96 ASP A N 1
ATOM 842 C CA . ASP A 1 96 ? 42.676 7.593 -4.777 1.00 94.56 96 ASP A CA 1
ATOM 843 C C . ASP A 1 96 ? 41.227 7.072 -4.789 1.00 94.56 96 ASP A C 1
ATOM 845 O O . ASP A 1 96 ? 40.326 7.654 -4.175 1.00 94.56 96 ASP A O 1
ATOM 849 N N . ILE A 1 97 ? 41.007 5.930 -5.441 1.00 93.88 97 ILE A N 1
ATOM 850 C CA . ILE A 1 97 ? 39.705 5.266 -5.557 1.00 93.88 97 ILE A CA 1
ATOM 851 C C . ILE A 1 97 ? 39.125 4.886 -4.191 1.00 93.88 97 ILE A C 1
ATOM 853 O O . ILE A 1 97 ? 37.911 4.919 -3.998 1.00 93.88 97 ILE A O 1
ATOM 857 N N . ARG A 1 98 ? 39.990 4.588 -3.212 1.00 95.31 98 ARG A N 1
ATOM 858 C CA . ARG A 1 98 ? 39.581 4.277 -1.834 1.00 95.31 98 ARG A CA 1
ATOM 859 C C . ARG A 1 98 ? 38.884 5.474 -1.186 1.00 95.31 98 ARG A C 1
ATOM 861 O O . ARG A 1 98 ? 37.817 5.316 -0.603 1.00 95.31 98 ARG A O 1
ATOM 868 N N . TYR A 1 99 ? 39.444 6.675 -1.347 1.00 94.94 99 TYR A N 1
ATOM 869 C CA . TYR A 1 99 ? 38.850 7.910 -0.829 1.00 94.94 99 TYR A CA 1
ATOM 870 C C . TYR A 1 99 ? 37.580 8.298 -1.592 1.00 94.94 99 TYR A C 1
ATOM 872 O O . TYR A 1 99 ? 36.618 8.751 -0.982 1.00 94.94 99 TYR A O 1
ATOM 880 N N . GLN A 1 100 ? 37.529 8.049 -2.904 1.00 94.94 100 GLN A N 1
ATOM 881 C CA . GLN A 1 100 ? 36.315 8.262 -3.703 1.00 94.94 100 GLN A CA 1
ATOM 882 C C . GLN A 1 100 ? 35.163 7.361 -3.246 1.00 94.94 100 GLN A C 1
ATOM 884 O O . GLN A 1 100 ? 34.033 7.830 -3.135 1.00 94.94 100 GLN A O 1
ATOM 889 N N . LEU A 1 101 ? 35.445 6.092 -2.930 1.00 95.50 101 LEU A N 1
ATOM 890 C CA . LEU A 1 101 ? 34.451 5.168 -2.385 1.00 95.50 101 LEU A CA 1
ATOM 891 C C . LEU A 1 101 ? 33.973 5.607 -0.995 1.00 95.50 101 LEU A C 1
ATOM 893 O O . LEU A 1 101 ? 32.772 5.594 -0.738 1.00 95.50 101 LEU A O 1
ATOM 897 N N . VAL A 1 102 ? 34.880 6.059 -0.123 1.00 96.69 102 VAL A N 1
ATOM 898 C CA . VAL A 1 102 ? 34.507 6.621 1.188 1.00 96.69 102 VAL A CA 1
ATOM 899 C C . VAL A 1 102 ? 33.620 7.858 1.024 1.00 96.69 102 VAL A C 1
ATOM 901 O O . VAL A 1 102 ? 32.580 7.946 1.672 1.00 96.69 102 VAL A O 1
ATOM 904 N N . ALA A 1 103 ? 33.969 8.779 0.123 1.00 95.81 103 ALA A N 1
ATOM 905 C CA . ALA A 1 103 ? 33.166 9.968 -0.159 1.00 95.81 103 ALA A CA 1
ATOM 906 C C . ALA A 1 103 ? 31.782 9.616 -0.732 1.00 95.81 103 ALA A C 1
ATOM 908 O O . ALA A 1 103 ? 30.788 10.233 -0.358 1.00 95.81 103 ALA A O 1
ATOM 909 N N . LEU A 1 104 ? 31.698 8.599 -1.596 1.00 96.06 104 LEU A N 1
ATOM 910 C CA . LEU A 1 104 ? 30.435 8.109 -2.148 1.00 96.06 104 LEU A CA 1
ATOM 911 C C . LEU A 1 104 ? 29.542 7.486 -1.063 1.00 96.06 104 LEU A C 1
ATOM 913 O O . LEU A 1 104 ? 28.352 7.783 -0.998 1.00 96.06 104 LEU A O 1
ATOM 917 N N . MET A 1 105 ? 30.114 6.660 -0.183 1.00 97.25 105 MET A N 1
ATOM 918 C CA . MET A 1 105 ? 29.386 6.079 0.949 1.00 97.25 105 MET A CA 1
ATOM 919 C C . MET A 1 105 ? 28.933 7.158 1.938 1.00 97.25 105 MET A C 1
ATOM 921 O O . MET A 1 105 ? 27.803 7.107 2.416 1.00 97.25 105 MET A O 1
ATOM 925 N N . ALA A 1 106 ? 29.769 8.168 2.196 1.00 97.19 106 ALA A N 1
ATOM 926 C CA . ALA A 1 106 ? 29.405 9.322 3.013 1.00 97.19 106 ALA A CA 1
ATOM 927 C C . ALA A 1 106 ? 28.282 10.146 2.367 1.00 97.19 106 ALA A C 1
ATOM 929 O O . ALA A 1 106 ? 27.363 10.567 3.067 1.00 97.19 106 ALA A O 1
ATOM 930 N N . PHE A 1 107 ? 28.307 10.329 1.044 1.00 97.50 107 PHE A N 1
ATOM 931 C CA . PHE A 1 107 ? 27.227 10.974 0.302 1.00 97.50 107 PHE A CA 1
ATOM 932 C C . PHE A 1 107 ? 25.914 10.204 0.467 1.00 97.50 107 PHE A C 1
ATOM 934 O O . PHE A 1 107 ? 24.943 10.783 0.942 1.00 97.50 107 PHE A O 1
ATOM 941 N N . PHE A 1 108 ? 25.890 8.896 0.185 1.00 98.00 108 PHE A N 1
ATOM 942 C CA . PHE A 1 108 ? 24.676 8.091 0.354 1.00 98.00 108 PHE A CA 1
ATOM 943 C C . PHE A 1 108 ? 24.197 8.038 1.806 1.00 98.00 108 PHE A C 1
ATOM 945 O O . PHE A 1 108 ? 22.997 8.156 2.050 1.00 98.00 108 PHE A O 1
ATOM 952 N N . GLY A 1 109 ? 25.112 7.930 2.771 1.00 98.31 109 GLY A N 1
ATOM 953 C CA . GLY A 1 109 ? 24.787 7.996 4.194 1.00 98.31 109 GLY A CA 1
ATOM 954 C C . GLY A 1 109 ? 24.155 9.335 4.578 1.00 98.31 109 GLY A C 1
ATOM 955 O O . GLY A 1 109 ? 23.122 9.361 5.242 1.00 98.31 109 GLY A O 1
ATOM 956 N N . THR A 1 110 ? 24.711 10.447 4.090 1.00 97.94 110 THR A N 1
ATOM 957 C CA . THR A 1 110 ? 24.186 11.797 4.345 1.00 97.94 110 THR A CA 1
ATOM 958 C C . THR A 1 110 ? 22.829 12.002 3.673 1.00 97.94 110 THR A C 1
ATOM 960 O O . THR A 1 110 ? 21.895 12.474 4.313 1.00 97.94 110 THR A O 1
ATOM 963 N N . THR A 1 111 ? 22.668 11.592 2.411 1.00 98.12 111 THR A N 1
ATOM 964 C CA . THR A 1 111 ? 21.382 11.654 1.700 1.00 98.12 111 THR A CA 1
ATOM 965 C C . THR A 1 111 ? 20.318 10.800 2.391 1.00 98.12 111 THR A C 1
ATOM 967 O O . THR A 1 111 ? 19.188 11.257 2.564 1.00 98.12 111 THR A O 1
ATOM 970 N N . SER A 1 112 ? 20.670 9.593 2.845 1.00 97.88 112 SER A N 1
ATOM 971 C CA . SER A 1 112 ? 19.769 8.727 3.612 1.00 97.88 112 SER A CA 1
ATOM 972 C C . SER A 1 112 ? 19.384 9.353 4.953 1.00 97.88 112 SER A C 1
ATOM 974 O O . SER A 1 112 ? 18.217 9.296 5.330 1.00 97.88 112 SER A O 1
ATOM 976 N N . ALA A 1 113 ? 20.328 9.980 5.662 1.00 98.12 113 ALA A N 1
ATOM 977 C CA . ALA A 1 113 ? 20.064 10.659 6.930 1.00 98.12 113 ALA A CA 1
ATOM 978 C C . ALA A 1 113 ? 19.142 11.875 6.751 1.00 98.12 113 ALA A C 1
ATOM 980 O O . ALA A 1 113 ? 18.178 12.028 7.496 1.00 98.12 113 ALA A O 1
ATOM 981 N N . ILE A 1 114 ? 19.382 12.694 5.721 1.00 98.00 114 ILE A N 1
ATOM 982 C CA . ILE A 1 114 ? 18.510 13.822 5.361 1.00 98.00 114 ILE A CA 1
ATOM 983 C C . ILE A 1 114 ? 17.105 13.317 5.013 1.00 98.00 114 ILE A C 1
ATOM 985 O O . ILE A 1 114 ? 16.121 13.888 5.480 1.00 98.00 114 ILE A O 1
ATOM 989 N N . THR A 1 115 ? 17.000 12.239 4.232 1.00 97.81 115 THR A N 1
ATOM 990 C CA . THR A 1 115 ? 15.707 11.640 3.857 1.00 97.81 115 THR A CA 1
ATOM 991 C C . THR A 1 115 ? 14.970 11.112 5.086 1.00 97.81 115 THR A C 1
ATOM 993 O O . THR A 1 115 ? 13.796 11.411 5.265 1.00 97.81 115 THR A O 1
ATOM 996 N N . CYS A 1 116 ? 15.662 10.396 5.976 1.00 97.94 116 CYS A N 1
ATOM 997 C CA . CYS A 1 116 ? 15.105 9.905 7.237 1.00 97.94 116 CYS A CA 1
ATOM 998 C C . CYS A 1 116 ? 14.598 11.054 8.120 1.00 97.94 116 CYS A C 1
ATOM 1000 O O . CYS A 1 116 ? 13.483 10.997 8.623 1.00 97.94 116 CYS A O 1
ATOM 1002 N N . TYR A 1 117 ? 15.370 12.136 8.244 1.00 98.19 117 TYR A N 1
ATOM 1003 C CA . TYR A 1 117 ? 14.968 13.311 9.015 1.00 98.19 117 TYR A CA 1
ATOM 1004 C C . TYR A 1 117 ? 13.666 13.938 8.492 1.00 98.19 117 TYR A C 1
ATOM 1006 O O . TYR A 1 117 ? 12.740 14.173 9.266 1.00 98.19 117 TYR A O 1
ATOM 1014 N N . HIS A 1 118 ? 13.563 14.160 7.178 1.00 97.50 118 HIS A N 1
ATOM 1015 C CA . HIS A 1 118 ? 12.349 14.726 6.580 1.00 97.50 118 HIS A CA 1
ATOM 1016 C C . HIS A 1 118 ? 11.166 13.754 6.651 1.00 97.50 118 HIS A C 1
ATOM 1018 O O . HIS A 1 118 ? 10.051 14.178 6.951 1.00 97.50 118 HIS A O 1
ATOM 1024 N N . ASN A 1 119 ? 11.410 12.455 6.450 1.00 98.00 119 ASN A N 1
ATOM 1025 C CA . ASN A 1 119 ? 10.390 11.424 6.613 1.00 98.00 119 ASN A CA 1
ATOM 1026 C C . ASN A 1 119 ? 9.871 11.374 8.050 1.00 98.00 119 ASN A C 1
ATOM 1028 O O . ASN A 1 119 ? 8.672 11.248 8.222 1.00 98.00 119 ASN A O 1
ATOM 1032 N N . ASN A 1 120 ? 10.722 11.535 9.066 1.00 97.44 120 ASN A N 1
ATOM 1033 C CA . ASN A 1 120 ? 10.287 11.550 10.464 1.00 97.44 120 ASN A CA 1
ATOM 1034 C C . ASN A 1 120 ? 9.413 12.767 10.781 1.00 97.44 120 ASN A C 1
ATOM 1036 O O . ASN A 1 120 ? 8.413 12.630 11.473 1.00 97.44 120 ASN A O 1
ATOM 1040 N N . ILE A 1 121 ? 9.745 13.953 10.254 1.00 97.00 121 ILE A N 1
ATOM 1041 C CA . ILE A 1 121 ? 8.884 15.138 10.413 1.00 97.00 121 ILE A CA 1
ATOM 1042 C C . ILE A 1 121 ? 7.512 14.877 9.790 1.00 97.00 121 ILE A C 1
ATOM 1044 O O . ILE A 1 121 ? 6.490 15.151 10.413 1.00 97.00 121 ILE A O 1
ATOM 1048 N N . TYR A 1 122 ? 7.487 14.333 8.573 1.00 97.38 122 TYR A N 1
ATOM 1049 C CA . TYR A 1 122 ? 6.239 14.027 7.882 1.00 97.38 122 TYR A CA 1
ATOM 1050 C C . TYR A 1 122 ? 5.453 12.903 8.572 1.00 97.38 122 TYR A C 1
ATOM 1052 O O . TYR A 1 122 ? 4.242 13.011 8.736 1.00 97.38 122 TYR A O 1
ATOM 1060 N N . GLN A 1 123 ? 6.143 11.867 9.047 1.00 97.69 123 GLN A N 1
ATOM 1061 C CA . GLN A 1 123 ? 5.552 10.757 9.785 1.00 97.69 123 GLN A CA 1
ATOM 1062 C C . GLN A 1 123 ? 4.942 11.235 11.100 1.00 97.69 123 GLN A C 1
ATOM 1064 O O . GLN A 1 123 ? 3.818 10.863 11.388 1.00 97.69 123 GLN A O 1
ATOM 1069 N N . ASN A 1 124 ? 5.598 12.137 11.835 1.00 97.38 124 ASN A N 1
ATOM 1070 C CA . ASN A 1 124 ? 5.023 12.724 13.047 1.00 97.38 124 ASN A CA 1
ATOM 1071 C C . ASN A 1 124 ? 3.706 13.466 12.759 1.00 97.38 124 ASN A C 1
ATOM 1073 O O . ASN A 1 124 ? 2.793 13.425 13.578 1.00 97.38 124 ASN A O 1
ATOM 1077 N N . ILE A 1 125 ? 3.587 14.134 11.604 1.00 97.88 125 ILE A N 1
ATOM 1078 C CA . ILE A 1 125 ? 2.327 14.770 11.188 1.00 97.88 125 ILE A CA 1
ATOM 1079 C C . ILE A 1 125 ? 1.256 13.699 10.945 1.00 97.88 125 ILE A C 1
ATOM 1081 O O . ILE A 1 125 ? 0.148 13.841 11.456 1.00 97.88 125 ILE A O 1
ATOM 1085 N N . ILE A 1 126 ? 1.596 12.624 10.223 1.00 97.88 126 ILE A N 1
ATOM 1086 C CA . ILE A 1 126 ? 0.691 11.489 9.978 1.00 97.88 126 ILE A CA 1
ATOM 1087 C C . ILE A 1 126 ? 0.271 10.820 11.294 1.00 97.88 126 ILE A C 1
ATOM 1089 O O . ILE A 1 126 ? -0.894 10.479 11.478 1.00 97.88 126 ILE A O 1
ATOM 1093 N N . ASP A 1 127 ? 1.201 10.635 12.224 1.00 98.19 127 ASP A N 1
ATOM 1094 C CA . ASP A 1 127 ? 0.941 9.982 13.503 1.00 98.19 127 ASP A CA 1
ATOM 1095 C C . ASP A 1 127 ? -0.012 10.823 14.352 1.00 98.19 127 ASP A C 1
ATOM 1097 O O . ASP A 1 127 ? -0.966 10.284 14.906 1.00 98.19 127 ASP A O 1
ATOM 1101 N N . VAL A 1 128 ? 0.171 12.148 14.388 1.00 98.06 128 VAL A N 1
ATOM 1102 C CA . VAL A 1 128 ? -0.775 13.060 15.048 1.00 98.06 128 VAL A CA 1
ATOM 1103 C C . VAL A 1 128 ? -2.147 13.010 14.374 1.00 98.06 128 VAL A C 1
ATOM 1105 O O . VAL A 1 128 ? -3.153 12.945 15.077 1.00 98.06 128 VAL A O 1
ATOM 1108 N N . THR A 1 129 ? -2.229 12.990 13.038 1.00 97.94 129 THR A N 1
ATOM 1109 C CA . THR A 1 129 ? -3.529 12.860 12.354 1.00 97.94 129 THR A CA 1
ATOM 1110 C C . THR A 1 129 ? -4.198 11.520 12.645 1.00 97.94 129 THR A C 1
ATOM 1112 O O . THR A 1 129 ? -5.387 11.500 12.941 1.00 97.94 129 THR A O 1
ATOM 1115 N N . ASN A 1 130 ? -3.440 10.423 12.678 1.00 97.94 130 ASN A N 1
ATOM 1116 C CA . ASN A 1 130 ? -3.960 9.103 13.034 1.00 97.94 130 ASN A CA 1
ATOM 1117 C C . ASN A 1 130 ? -4.428 9.058 14.497 1.00 97.94 130 ASN A C 1
ATOM 1119 O O . ASN A 1 130 ? -5.448 8.449 14.795 1.00 97.94 130 ASN A O 1
ATOM 1123 N N . MET A 1 131 ? -3.713 9.712 15.421 1.00 97.75 131 MET A N 1
ATOM 1124 C CA . MET A 1 131 ? -4.142 9.830 16.820 1.00 97.75 131 MET A CA 1
ATOM 1125 C C . MET A 1 131 ? -5.448 10.618 16.948 1.00 97.75 131 MET A C 1
ATOM 1127 O O . MET A 1 131 ? -6.308 10.234 17.734 1.00 97.75 131 MET A O 1
ATOM 1131 N N . LEU A 1 132 ? -5.621 11.688 16.165 1.00 97.94 132 LEU A N 1
ATOM 1132 C CA . LEU A 1 132 ? -6.880 12.434 16.118 1.00 97.94 132 LEU A CA 1
ATOM 1133 C C . LEU A 1 132 ? -8.019 11.581 15.544 1.00 97.94 132 LEU A C 1
ATOM 1135 O O . LEU A 1 132 ? -9.115 11.591 16.094 1.00 97.94 132 LEU A O 1
ATOM 1139 N N . GLU A 1 133 ? -7.766 10.811 14.483 1.00 97.69 133 GLU A N 1
ATOM 1140 C CA . GLU A 1 133 ? -8.745 9.871 13.922 1.00 97.69 133 GLU A CA 1
ATOM 1141 C C . GLU A 1 133 ? -9.148 8.792 14.936 1.00 97.69 133 GLU A C 1
ATOM 1143 O O . GLU A 1 133 ? -10.335 8.503 15.081 1.00 97.69 133 GLU A O 1
ATOM 1148 N N . LEU A 1 134 ? -8.189 8.238 15.685 1.00 97.81 134 LEU A N 1
ATOM 1149 C CA . LEU A 1 134 ? -8.465 7.290 16.768 1.00 97.81 134 LEU A CA 1
ATOM 1150 C C . LEU A 1 134 ? -9.256 7.940 17.910 1.00 97.81 134 LEU A C 1
ATOM 1152 O O . LEU A 1 134 ? -10.191 7.322 18.406 1.00 97.81 134 LEU A O 1
ATOM 1156 N N . GLY A 1 135 ? -8.957 9.192 18.267 1.00 97.56 135 GLY A N 1
ATOM 1157 C CA . GLY A 1 135 ? -9.742 9.948 19.248 1.00 97.56 135 GLY A CA 1
ATOM 1158 C C . GLY A 1 135 ? -11.203 10.123 18.821 1.00 97.56 135 GLY A C 1
ATOM 1159 O O . GLY A 1 135 ? -12.108 9.899 19.615 1.00 97.56 135 GLY A O 1
ATOM 1160 N N . VAL A 1 136 ? -11.454 10.411 17.539 1.00 97.38 136 VAL A N 1
ATOM 1161 C CA . VAL A 1 136 ? -12.822 10.461 16.990 1.00 97.38 136 VAL A CA 1
ATOM 1162 C C . VAL A 1 136 ? -13.508 9.092 17.061 1.00 97.38 136 VAL A C 1
ATOM 1164 O O . VAL A 1 136 ? -14.708 9.010 17.321 1.00 97.38 136 VAL A O 1
ATOM 1167 N N . VAL A 1 137 ? -12.770 8.002 16.832 1.00 96.81 137 VAL A N 1
ATOM 1168 C CA . VAL A 1 137 ? -13.302 6.638 16.978 1.00 96.81 137 VAL A CA 1
ATOM 1169 C C . VAL A 1 137 ? -13.658 6.338 18.437 1.00 96.81 137 VAL A C 1
ATOM 1171 O O . VAL A 1 137 ? -14.704 5.732 18.679 1.00 96.81 137 VAL A O 1
ATOM 1174 N N . ASP A 1 138 ? -12.848 6.781 19.396 1.00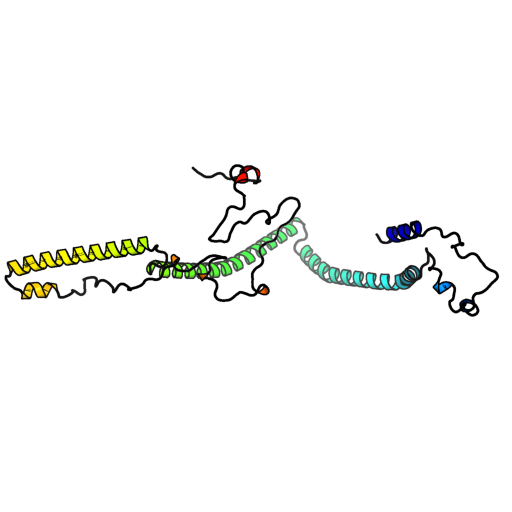 96.94 138 ASP A N 1
ATOM 1175 C CA . ASP A 1 138 ? -13.141 6.641 20.824 1.00 96.94 138 ASP A CA 1
ATOM 1176 C C . ASP A 1 138 ? -14.393 7.443 21.215 1.00 96.94 138 ASP A C 1
ATOM 1178 O O . ASP A 1 138 ? -15.310 6.869 21.805 1.00 96.94 138 ASP A O 1
ATOM 1182 N N . ASP A 1 139 ? -14.527 8.694 20.758 1.00 96.12 139 ASP A N 1
ATOM 1183 C CA . ASP A 1 139 ? -15.740 9.504 20.953 1.00 96.12 139 ASP A CA 1
ATOM 1184 C C . ASP A 1 139 ? -16.991 8.807 20.375 1.00 96.12 139 ASP A C 1
ATOM 1186 O O . ASP A 1 139 ? -18.071 8.786 20.977 1.00 96.12 139 ASP A O 1
ATOM 1190 N N . MET A 1 140 ? -16.877 8.196 19.190 1.00 95.12 140 MET A N 1
ATOM 1191 C CA . MET A 1 140 ? -17.968 7.421 18.582 1.00 95.12 140 MET A CA 1
ATOM 1192 C C . MET A 1 140 ? -18.304 6.168 19.398 1.00 95.12 140 MET A C 1
ATOM 1194 O O . MET A 1 140 ? -19.477 5.804 19.535 1.00 95.12 140 MET A O 1
ATOM 1198 N N . LYS A 1 141 ? -17.290 5.503 19.953 1.00 94.00 141 LYS A N 1
ATOM 1199 C CA . LYS A 1 141 ? -17.458 4.317 20.790 1.00 94.00 141 LYS A CA 1
ATOM 1200 C C . LYS A 1 141 ? -18.146 4.650 22.113 1.00 94.00 141 LYS A C 1
ATOM 1202 O O . LYS A 1 141 ? -19.057 3.921 22.497 1.00 94.00 141 LYS A O 1
ATOM 1207 N N . GLU A 1 142 ? -17.788 5.753 22.769 1.00 91.12 142 GLU A N 1
ATOM 1208 C CA . GLU A 1 142 ? -18.463 6.228 23.989 1.00 91.12 142 GLU A CA 1
ATOM 1209 C C . GLU A 1 142 ? -19.959 6.483 23.757 1.00 91.12 142 GLU A C 1
ATOM 1211 O O . GLU A 1 142 ? -20.801 6.178 24.605 1.00 91.12 142 GLU A O 1
ATOM 1216 N N . ASN A 1 143 ? -20.311 6.940 22.554 1.00 89.94 143 ASN A N 1
ATOM 1217 C CA . ASN A 1 143 ? -21.692 7.149 22.124 1.00 89.94 143 ASN A CA 1
ATOM 1218 C C . ASN A 1 143 ? -22.407 5.871 21.631 1.00 89.94 143 ASN A C 1
ATOM 1220 O O . ASN A 1 143 ? -23.518 5.953 21.104 1.00 89.94 143 ASN A O 1
ATOM 1224 N N . ASN A 1 144 ? -21.818 4.684 21.826 1.00 91.62 144 ASN A N 1
ATOM 1225 C CA . ASN A 1 144 ? -22.352 3.378 21.407 1.00 91.62 144 ASN A CA 1
ATOM 1226 C C . ASN A 1 144 ? -22.595 3.270 19.887 1.00 91.62 144 ASN A C 1
ATOM 1228 O O . ASN A 1 144 ? -23.485 2.545 19.436 1.00 91.62 144 ASN A O 1
ATOM 1232 N N . PHE A 1 145 ? -21.832 4.006 19.070 1.00 95.00 145 PHE A N 1
ATOM 1233 C CA . PHE A 1 145 ? -22.035 4.033 17.619 1.00 95.00 145 PHE A CA 1
ATOM 1234 C C . PHE A 1 145 ? -21.724 2.683 16.956 1.00 95.00 145 PHE A C 1
ATOM 1236 O O . PHE A 1 145 ? -22.405 2.291 16.009 1.00 95.00 145 PHE A O 1
ATOM 1243 N N . PHE A 1 146 ? -20.715 1.962 17.448 1.00 95.69 146 PHE A N 1
ATOM 1244 C CA . PHE A 1 146 ? -20.282 0.679 16.881 1.00 95.69 146 PHE A CA 1
ATOM 1245 C C . PHE A 1 146 ? -21.043 -0.535 17.423 1.00 95.69 146 PHE A C 1
ATOM 1247 O O . PHE A 1 146 ? -20.898 -1.627 16.874 1.00 95.69 146 PHE A O 1
ATOM 1254 N N . ASP A 1 147 ? -21.874 -0.350 18.448 1.00 93.19 147 ASP A N 1
ATOM 1255 C CA . ASP A 1 147 ? -22.622 -1.439 19.064 1.00 93.19 147 ASP A CA 1
ATOM 1256 C C . ASP A 1 147 ? -23.654 -2.021 18.086 1.00 93.19 147 ASP A C 1
ATOM 1258 O O . ASP A 1 147 ? -24.223 -1.356 17.209 1.00 93.19 147 ASP A O 1
ATOM 1262 N N . THR A 1 148 ? -23.943 -3.304 18.240 1.00 93.38 148 THR A N 1
ATOM 1263 C CA . THR A 1 148 ? -25.074 -3.952 17.577 1.00 93.38 148 THR A CA 1
ATOM 1264 C C . THR A 1 148 ? -26.395 -3.556 18.244 1.00 93.38 148 THR A C 1
ATOM 1266 O O . THR A 1 148 ? -26.447 -3.141 19.401 1.00 93.38 148 THR A O 1
ATOM 1269 N N . GLN A 1 149 ? -27.519 -3.719 17.532 1.00 92.81 149 GLN A N 1
ATOM 1270 C CA . GLN A 1 149 ? -28.850 -3.520 18.132 1.00 92.81 149 GLN A CA 1
ATOM 1271 C C . GLN A 1 149 ? -29.050 -4.424 19.361 1.00 92.81 149 GLN A C 1
ATOM 1273 O O . GLN A 1 149 ? -29.684 -4.002 20.324 1.00 92.81 149 GLN A O 1
ATOM 1278 N N . SER A 1 150 ? -28.502 -5.643 19.326 1.00 93.75 150 SER A N 1
ATOM 1279 C CA . SER A 1 150 ? -28.536 -6.602 20.432 1.00 93.75 150 SER A CA 1
ATOM 1280 C C . SER A 1 150 ? -27.717 -6.146 21.637 1.00 93.75 150 SER A C 1
ATOM 1282 O O . SER A 1 150 ? -28.226 -6.199 22.751 1.00 93.75 150 SER A O 1
ATOM 1284 N N . GLU A 1 151 ? -26.487 -5.664 21.441 1.00 93.25 151 GLU A N 1
ATOM 1285 C CA . GLU A 1 151 ? -25.641 -5.168 22.539 1.00 93.25 151 GLU A CA 1
ATOM 1286 C C . GLU A 1 151 ? -26.263 -3.943 23.202 1.00 93.25 151 GLU A C 1
ATOM 1288 O O . GLU A 1 151 ? -26.392 -3.905 24.424 1.00 93.25 151 GLU A O 1
ATOM 1293 N N . LEU A 1 152 ? -26.758 -2.995 22.401 1.00 91.44 152 LEU A N 1
ATOM 1294 C CA . LEU A 1 152 ? -27.434 -1.816 22.929 1.00 91.44 152 LEU A CA 1
ATOM 1295 C C . LEU A 1 152 ? -28.709 -2.185 23.705 1.00 91.44 152 LEU A C 1
ATOM 1297 O O . LEU A 1 152 ? -29.013 -1.586 24.736 1.00 91.44 152 LEU A O 1
ATOM 1301 N N . GLN A 1 153 ? -29.473 -3.168 23.220 1.00 91.38 153 GLN A N 1
ATOM 1302 C CA . GLN A 1 153 ? -30.653 -3.663 23.926 1.00 91.38 153 GLN A CA 1
ATOM 1303 C C . GLN A 1 153 ? -30.272 -4.333 25.251 1.00 91.38 153 GLN A C 1
ATOM 1305 O O . GLN A 1 153 ? -30.908 -4.047 26.261 1.00 91.38 153 GLN A O 1
ATOM 13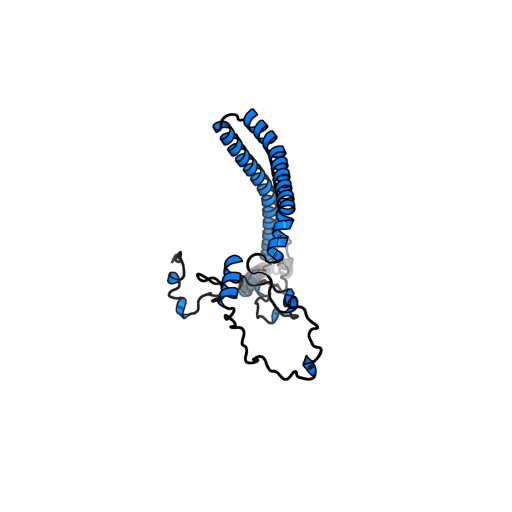10 N N . ASN A 1 154 ? -29.227 -5.162 25.266 1.00 93.94 154 ASN A N 1
ATOM 1311 C CA . ASN A 1 154 ? -28.733 -5.809 26.481 1.00 93.94 154 ASN A CA 1
ATOM 1312 C C . ASN A 1 154 ? -28.248 -4.781 27.510 1.00 93.94 154 ASN A C 1
ATOM 1314 O O . ASN A 1 154 ? -28.654 -4.861 28.663 1.00 93.94 154 ASN A O 1
ATOM 1318 N N . LYS A 1 155 ? -27.486 -3.768 27.083 1.00 90.12 155 LYS A N 1
ATOM 1319 C CA . LYS A 1 155 ? -27.039 -2.659 27.940 1.00 90.12 155 LYS A CA 1
ATOM 1320 C C . LYS A 1 155 ? -28.218 -1.882 28.525 1.00 90.12 155 LYS A C 1
ATOM 1322 O O . LYS A 1 155 ? -28.264 -1.604 29.716 1.00 90.12 155 LYS A O 1
ATOM 1327 N N . ASN A 1 156 ? -29.232 -1.593 27.709 1.00 89.06 156 ASN A N 1
ATOM 1328 C CA . ASN A 1 156 ? -30.446 -0.939 28.195 1.00 89.06 156 ASN A CA 1
ATOM 1329 C C . ASN A 1 156 ? -31.214 -1.780 29.222 1.00 89.06 156 ASN A C 1
ATOM 1331 O O . ASN A 1 156 ? -31.759 -1.208 30.163 1.00 89.06 156 ASN A O 1
ATOM 1335 N N . ILE A 1 157 ? -31.265 -3.104 29.045 1.00 92.06 157 ILE A N 1
ATOM 1336 C CA . ILE A 1 157 ? -31.883 -4.031 30.003 1.00 92.06 157 ILE A CA 1
ATOM 1337 C C . ILE A 1 157 ? -31.067 -4.093 31.298 1.00 92.06 157 ILE A C 1
ATOM 1339 O O . ILE A 1 157 ? -31.658 -4.082 32.375 1.00 92.06 157 ILE A O 1
ATOM 1343 N N . GLU A 1 158 ? -29.738 -4.147 31.205 1.00 92.31 158 GLU A N 1
ATOM 1344 C CA . GLU A 1 158 ? -28.833 -4.170 32.357 1.00 92.31 158 GLU A CA 1
ATOM 1345 C C . GLU A 1 158 ? -28.986 -2.903 33.201 1.00 92.31 158 GLU A C 1
ATOM 1347 O O . GLU A 1 158 ? -29.311 -2.993 34.382 1.00 92.31 158 GLU A O 1
ATOM 1352 N N . ASP A 1 159 ? -28.874 -1.734 32.575 1.00 88.69 159 ASP A N 1
ATOM 1353 C CA . ASP A 1 159 ? -29.049 -0.447 33.247 1.00 88.69 159 ASP A CA 1
ATOM 1354 C C . ASP A 1 159 ? -30.451 -0.325 33.875 1.00 88.69 159 ASP A C 1
ATOM 1356 O O . ASP A 1 159 ? -30.594 0.108 35.015 1.00 88.69 159 ASP A O 1
ATOM 1360 N N . TYR A 1 160 ? -31.502 -0.759 33.162 1.00 90.31 160 TYR A N 1
ATOM 1361 C CA . TYR A 1 160 ? -32.865 -0.781 33.707 1.00 90.31 160 TYR A CA 1
ATOM 1362 C C . TYR A 1 160 ? -32.984 -1.710 34.921 1.00 90.31 160 TYR A C 1
ATOM 1364 O O . TYR A 1 160 ? -33.681 -1.386 35.880 1.00 90.31 160 TYR A O 1
ATOM 1372 N N . SER A 1 161 ? -32.310 -2.861 34.892 1.00 92.94 161 SER A N 1
ATOM 1373 C CA . SER A 1 161 ? -32.323 -3.829 35.992 1.00 92.94 161 SER A CA 1
ATOM 1374 C C . SER A 1 161 ? -31.602 -3.278 37.223 1.00 92.94 161 SER A C 1
ATOM 1376 O O . SER A 1 161 ? -32.125 -3.407 38.328 1.00 92.94 161 SER A O 1
ATOM 1378 N N . GLN A 1 162 ? -30.463 -2.603 37.034 1.00 91.19 162 GLN A N 1
ATOM 1379 C CA . GLN A 1 162 ? -29.728 -1.927 38.108 1.00 91.19 162 GLN A CA 1
ATOM 1380 C C . GLN A 1 162 ? -30.567 -0.813 38.749 1.00 91.19 162 GLN A C 1
ATOM 1382 O O . GLN A 1 162 ? -30.666 -0.731 39.975 1.00 91.19 162 GLN A O 1
ATOM 1387 N N . ASP A 1 163 ? -31.233 0.007 37.933 1.00 87.25 163 ASP A N 1
ATOM 1388 C CA . ASP A 1 163 ? -32.132 1.050 38.427 1.00 87.25 163 ASP A CA 1
ATOM 1389 C C . ASP A 1 163 ? -33.340 0.470 39.164 1.00 87.25 163 ASP A C 1
ATOM 1391 O O . ASP A 1 163 ? -33.734 0.977 40.217 1.00 87.25 163 ASP A O 1
ATOM 1395 N N . HIS A 1 164 ? -33.922 -0.608 38.639 1.00 92.06 164 HIS A N 1
ATOM 1396 C CA . HIS A 1 164 ? -35.042 -1.293 39.269 1.00 92.06 164 HIS A CA 1
ATOM 1397 C C . HIS A 1 164 ? -34.661 -1.872 40.637 1.00 92.06 164 HIS A C 1
ATOM 1399 O O . HIS A 1 164 ? -35.397 -1.681 41.607 1.00 92.06 164 HIS A O 1
ATOM 1405 N N . GLU A 1 165 ? -33.505 -2.531 40.742 1.00 92.62 165 GLU A N 1
ATOM 1406 C CA . GLU A 1 165 ? -32.982 -3.064 42.002 1.00 92.62 165 GLU A CA 1
ATOM 1407 C C . GLU A 1 165 ? -32.705 -1.937 43.005 1.00 92.62 165 GLU A C 1
ATOM 1409 O O . GLU A 1 165 ? -33.143 -2.002 44.155 1.00 92.62 165 GLU A O 1
ATOM 1414 N N . ARG A 1 166 ? -32.059 -0.852 42.560 1.00 89.19 166 ARG A N 1
ATOM 1415 C CA . ARG A 1 166 ? -31.785 0.326 43.392 1.00 89.19 166 ARG A CA 1
ATOM 1416 C C . ARG A 1 166 ? -33.067 0.936 43.957 1.00 89.19 166 ARG A C 1
ATOM 1418 O O . ARG A 1 166 ? -33.142 1.197 45.157 1.00 89.19 166 ARG A O 1
ATOM 1425 N N . LEU A 1 167 ? -34.074 1.156 43.111 1.00 89.88 167 LEU A N 1
ATOM 1426 C CA . LEU A 1 167 ? -35.359 1.727 43.521 1.00 89.88 167 LEU A CA 1
ATOM 1427 C C . LEU A 1 167 ? -36.139 0.785 44.445 1.00 89.88 167 LEU A C 1
ATOM 1429 O O . LEU A 1 167 ? -36.768 1.255 45.392 1.00 89.88 167 LEU A O 1
ATOM 1433 N N . THR A 1 168 ? -36.070 -0.527 44.211 1.00 93.88 168 THR A N 1
ATOM 1434 C CA . THR A 1 168 ? -36.701 -1.538 45.075 1.00 93.88 168 THR A CA 1
ATOM 1435 C C . THR A 1 168 ? -36.048 -1.560 46.456 1.00 93.88 168 THR A C 1
ATOM 1437 O O . THR A 1 168 ? -36.747 -1.483 47.463 1.00 93.88 168 THR A O 1
ATOM 1440 N N . ASN A 1 169 ? -34.715 -1.543 46.519 1.00 92.00 169 ASN A N 1
ATOM 1441 C CA . ASN A 1 169 ? -33.969 -1.456 47.774 1.00 92.00 169 ASN A CA 1
ATOM 1442 C C . ASN A 1 169 ? -34.281 -0.157 48.534 1.00 92.00 169 ASN A C 1
ATOM 1444 O O . ASN A 1 169 ? -34.513 -0.183 49.744 1.00 92.00 169 ASN A O 1
ATOM 1448 N N . LEU A 1 170 ? -34.336 0.981 47.832 1.00 90.75 170 LEU A N 1
ATOM 1449 C CA . LEU A 1 170 ? -34.696 2.272 48.423 1.00 90.75 170 LEU A CA 1
ATOM 1450 C C . LEU A 1 170 ? -36.128 2.255 48.969 1.00 90.75 170 LEU A C 1
ATOM 1452 O O . LEU A 1 170 ? -36.366 2.744 50.072 1.00 90.75 170 LEU A O 1
ATOM 1456 N N . TRP A 1 171 ? -37.066 1.649 48.239 1.00 93.56 171 TRP A N 1
ATOM 1457 C CA . TRP A 1 171 ? -38.441 1.451 48.688 1.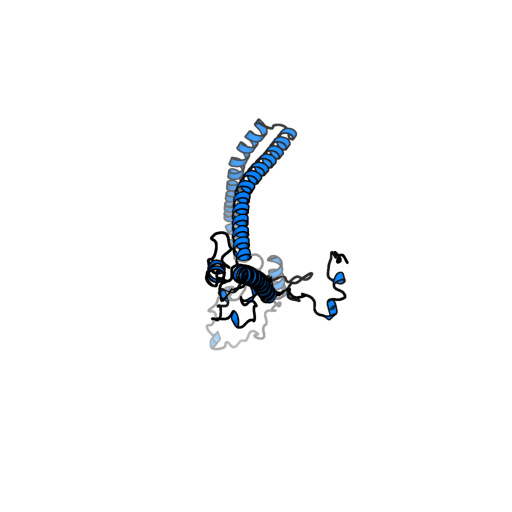00 93.56 171 TRP A CA 1
ATOM 1458 C C . TRP A 1 171 ? -38.523 0.580 49.948 1.00 93.56 171 TRP A C 1
ATOM 1460 O O . TRP A 1 171 ? -39.180 0.967 50.913 1.00 93.56 171 TRP A O 1
ATOM 1470 N N . GLU A 1 172 ? -37.837 -0.565 49.978 1.00 94.62 172 GLU A N 1
ATOM 1471 C CA . GLU A 1 172 ? -37.826 -1.464 51.137 1.00 94.62 172 GLU A CA 1
ATOM 1472 C C . GLU A 1 172 ? -37.227 -0.796 52.382 1.00 94.62 172 GLU A C 1
ATOM 1474 O O . GLU A 1 172 ? -37.784 -0.906 53.480 1.00 94.62 172 GLU A O 1
ATOM 1479 N N . MET A 1 173 ? -36.129 -0.049 52.218 1.00 92.12 173 MET A N 1
ATOM 1480 C CA . MET A 1 173 ? -35.522 0.741 53.294 1.00 92.12 173 MET A CA 1
ATOM 1481 C C . MET A 1 173 ? -36.464 1.846 53.781 1.00 92.12 173 MET A C 1
ATOM 1483 O O . MET A 1 173 ? -36.684 1.976 54.987 1.00 92.12 173 MET A O 1
ATOM 1487 N N . ALA A 1 174 ? -37.070 2.596 52.856 1.00 92.00 174 ALA A N 1
ATOM 1488 C CA . ALA A 1 174 ? -38.012 3.663 53.177 1.00 92.00 174 ALA A CA 1
ATOM 1489 C C . ALA A 1 174 ? -39.234 3.137 53.938 1.00 92.00 174 ALA A C 1
ATOM 1491 O O . ALA A 1 174 ? -39.654 3.734 54.931 1.00 92.00 174 ALA A O 1
ATOM 1492 N N . LEU A 1 175 ? -39.779 1.995 53.509 1.00 94.19 175 LEU A N 1
ATOM 1493 C CA . LEU A 1 175 ? -40.923 1.352 54.143 1.00 94.19 175 LEU A CA 1
ATOM 1494 C C . LEU A 1 175 ? -40.575 0.871 55.556 1.00 94.19 175 LEU A C 1
ATOM 1496 O O . LEU A 1 175 ? -41.346 1.101 56.491 1.00 94.19 175 LEU A O 1
ATOM 1500 N N . LYS A 1 176 ? -39.405 0.250 55.736 1.00 94.00 176 LYS A N 1
ATOM 1501 C CA . LYS A 1 176 ? -38.927 -0.221 57.042 1.00 94.00 176 LYS A CA 1
ATOM 1502 C C . LYS A 1 176 ? -38.740 0.936 58.027 1.00 94.00 176 LYS A C 1
ATOM 1504 O O . LYS A 1 176 ? -39.250 0.865 59.146 1.00 94.00 176 LYS A O 1
ATOM 1509 N N . ASP A 1 177 ? -38.093 2.016 57.602 1.00 93.00 177 ASP A N 1
ATOM 1510 C CA . ASP A 1 177 ? -37.851 3.201 58.433 1.00 93.00 177 ASP A CA 1
ATOM 1511 C C . ASP A 1 177 ? -39.139 3.965 58.761 1.00 93.00 177 ASP A C 1
ATOM 1513 O O . ASP A 1 177 ? -39.343 4.396 59.901 1.00 93.00 177 ASP A O 1
ATOM 1517 N N . ALA A 1 178 ? -40.035 4.125 57.783 1.00 93.06 178 ALA A N 1
ATOM 1518 C CA . ALA A 1 178 ? -41.324 4.781 57.987 1.00 93.06 178 ALA A CA 1
ATOM 1519 C C . ALA A 1 178 ? -42.227 3.981 58.936 1.00 93.06 178 ALA A C 1
ATOM 1521 O O . ALA A 1 178 ? -42.912 4.581 59.766 1.00 93.06 178 ALA A O 1
ATOM 1522 N N . THR A 1 179 ? -42.176 2.645 58.865 1.00 93.19 179 THR A N 1
ATOM 1523 C CA . THR A 1 179 ? -42.898 1.746 59.780 1.00 93.19 179 THR A CA 1
ATOM 1524 C C . THR A 1 179 ? -42.340 1.840 61.199 1.00 93.19 179 THR A C 1
ATOM 1526 O O . THR A 1 179 ? -43.101 1.942 62.154 1.00 93.19 179 THR A O 1
ATOM 1529 N N . GLN A 1 180 ? -41.013 1.875 61.364 1.00 93.88 180 GLN A N 1
ATOM 1530 C CA . GLN A 1 180 ? -40.392 2.021 62.687 1.00 93.88 180 GLN A CA 1
ATOM 1531 C C . GLN A 1 180 ? -40.702 3.374 63.341 1.00 93.88 180 GLN A C 1
ATOM 1533 O O . GLN A 1 180 ? -40.905 3.442 64.552 1.00 93.88 180 GLN A O 1
ATOM 1538 N N . LYS A 1 181 ? -40.751 4.453 62.552 1.00 92.31 181 LYS A N 1
ATOM 1539 C CA . LYS A 1 181 ? -41.037 5.811 63.045 1.00 92.31 181 LYS A CA 1
ATOM 1540 C C . LYS A 1 181 ? -42.526 6.174 63.043 1.00 92.31 181 LYS A C 1
ATOM 1542 O O . LYS A 1 181 ? -42.863 7.259 63.510 1.00 92.31 181 LYS A O 1
ATOM 1547 N N . ASN A 1 182 ? -43.398 5.314 62.505 1.00 90.19 182 ASN A N 1
ATOM 1548 C CA . ASN A 1 182 ? -44.827 5.573 62.288 1.00 90.19 182 ASN A CA 1
ATOM 1549 C C . ASN A 1 182 ? -45.107 6.942 61.640 1.00 90.19 182 ASN A C 1
ATOM 1551 O O . ASN A 1 182 ? -46.009 7.670 62.052 1.00 90.19 182 ASN A O 1
ATOM 1555 N N . SER A 1 183 ? -44.305 7.326 60.644 1.00 88.44 183 SER A N 1
ATOM 1556 C CA . SER A 1 183 ? -44.368 8.664 60.050 1.00 88.44 183 SER A CA 1
ATOM 1557 C C . SER A 1 183 ? -44.300 8.609 58.532 1.00 88.44 183 SER A C 1
ATOM 1559 O O . SER A 1 183 ? -43.293 8.202 57.956 1.00 88.44 183 SER A O 1
ATOM 1561 N N . PHE A 1 184 ? -45.356 9.095 57.877 1.00 91.31 184 PHE A N 1
ATOM 1562 C CA . PHE A 1 184 ? -45.398 9.249 56.421 1.00 91.31 184 PHE A CA 1
ATOM 1563 C C . PHE A 1 184 ? -44.370 10.273 55.917 1.00 91.31 184 PHE A C 1
ATOM 1565 O O . PHE A 1 184 ? -43.779 10.087 54.858 1.00 91.31 184 PHE A O 1
ATOM 1572 N N . ASN A 1 185 ? -44.069 11.304 56.716 1.00 91.31 185 ASN A N 1
ATOM 1573 C CA . ASN A 1 185 ? -43.033 12.283 56.377 1.00 91.31 185 ASN A CA 1
ATOM 1574 C C . ASN A 1 185 ? -41.662 11.618 56.212 1.00 91.31 185 ASN A C 1
ATOM 1576 O O . ASN A 1 185 ? -40.876 12.040 55.370 1.00 91.31 185 ASN A O 1
ATOM 1580 N N . GLN A 1 186 ? -41.389 10.549 56.970 1.00 85.88 186 GLN A N 1
ATOM 1581 C CA . GLN A 1 186 ? -40.149 9.800 56.808 1.00 85.88 186 GLN A CA 1
ATOM 1582 C C . GLN A 1 186 ? -40.077 9.119 55.438 1.00 85.88 186 GLN A C 1
ATOM 1584 O O . GLN A 1 186 ? -39.007 9.118 54.846 1.00 85.88 186 GLN A O 1
ATOM 1589 N N . LEU A 1 187 ? -41.191 8.598 54.918 1.00 89.06 187 LEU A N 1
ATOM 1590 C CA . LEU A 1 187 ? -41.254 8.013 53.576 1.00 89.06 187 LEU A CA 1
ATOM 1591 C C . LEU A 1 187 ? -41.016 9.080 52.499 1.00 89.06 187 LEU A C 1
ATOM 1593 O O . LEU A 1 187 ? -40.229 8.861 51.583 1.00 89.06 187 LEU A O 1
ATOM 1597 N N . CYS A 1 188 ? -41.612 10.267 52.650 1.00 90.88 188 CYS A N 1
ATOM 1598 C CA . CYS A 1 188 ? -41.369 11.397 51.748 1.00 90.88 188 CYS A CA 1
ATOM 1599 C C . CYS A 1 188 ? -39.902 11.858 51.751 1.00 90.88 188 CYS A C 1
ATOM 1601 O O . CYS A 1 188 ? -39.392 12.260 50.709 1.00 90.88 188 CYS A O 1
ATOM 1603 N N . ASN A 1 189 ? -39.199 11.748 52.884 1.00 88.38 189 ASN A N 1
ATOM 1604 C CA . ASN A 1 189 ? -37.772 12.074 52.967 1.00 88.38 189 ASN A CA 1
ATOM 1605 C C . ASN A 1 189 ? -36.883 11.124 52.143 1.00 88.38 189 ASN A C 1
ATOM 1607 O O . ASN A 1 189 ? -35.753 11.481 51.838 1.00 88.38 189 ASN A O 1
ATOM 1611 N N . PHE A 1 190 ? -37.353 9.931 51.766 1.00 86.00 190 PHE A N 1
ATOM 1612 C CA . PHE A 1 190 ? -36.613 9.052 50.849 1.00 86.00 190 PHE A CA 1
ATOM 1613 C C . PHE A 1 190 ? -36.808 9.423 49.372 1.00 86.00 190 PHE A C 1
ATOM 1615 O O . PHE A 1 190 ? -36.062 8.943 48.526 1.00 86.00 190 PHE A O 1
ATOM 1622 N N . LEU A 1 191 ? -37.773 10.291 49.045 1.00 86.75 191 LEU A N 1
ATOM 1623 C CA . LEU A 1 191 ? -37.966 10.798 47.681 1.00 86.75 191 LEU A CA 1
ATOM 1624 C C . LEU A 1 191 ? -37.010 11.949 47.339 1.00 86.75 191 LEU A C 1
ATOM 1626 O O . LEU A 1 191 ? -36.851 12.280 46.165 1.00 86.75 191 LEU A O 1
ATOM 1630 N N . THR A 1 192 ? -36.391 12.587 48.338 1.00 83.44 192 THR A N 1
ATOM 1631 C CA . THR A 1 192 ? -35.412 13.650 48.092 1.00 83.44 192 THR A CA 1
ATOM 1632 C C . THR A 1 192 ? -34.115 13.043 47.573 1.00 83.44 192 THR A C 1
ATOM 1634 O O . THR A 1 192 ? -33.378 12.407 48.327 1.00 83.44 192 THR A O 1
ATOM 1637 N N . ILE A 1 193 ? -33.852 13.255 46.282 1.00 74.75 193 ILE A N 1
ATOM 1638 C CA . ILE A 1 193 ? -32.629 12.831 45.595 1.00 74.75 193 ILE A CA 1
ATOM 1639 C C . ILE A 1 193 ? -31.441 13.540 46.250 1.00 74.75 193 ILE A C 1
ATOM 1641 O O . ILE A 1 193 ? -31.377 14.771 46.256 1.00 74.75 193 ILE A O 1
ATOM 1645 N N . LYS A 1 194 ? -30.516 12.770 46.824 1.00 74.50 194 LYS A N 1
ATOM 1646 C CA . LYS A 1 194 ? -29.246 13.308 47.323 1.00 74.50 194 LYS A CA 1
ATOM 1647 C C . LYS A 1 194 ? -28.368 13.689 46.133 1.00 74.50 194 LYS A C 1
ATOM 1649 O O . LYS A 1 194 ? -28.367 12.978 45.136 1.00 74.50 194 LYS A O 1
ATOM 1654 N N . GLU A 1 195 ? -27.595 14.766 46.255 1.00 69.06 195 GLU A N 1
ATOM 1655 C CA . GLU A 1 195 ? -26.657 15.210 45.205 1.00 69.06 195 GLU A CA 1
ATOM 1656 C C . GLU A 1 195 ? -25.624 14.128 44.835 1.00 69.06 195 GLU A C 1
ATOM 1658 O O . GLU A 1 195 ? -25.150 14.091 43.704 1.00 69.06 195 GLU A O 1
ATOM 1663 N N . ASP A 1 196 ? -25.343 13.213 45.768 1.00 70.00 196 ASP A N 1
ATOM 1664 C CA . ASP A 1 196 ? -24.413 12.094 45.592 1.00 70.00 196 ASP A CA 1
ATOM 1665 C C . ASP A 1 196 ? -25.026 10.880 44.869 1.00 70.00 196 ASP A C 1
ATOM 1667 O O . ASP A 1 196 ? -24.306 9.939 44.529 1.00 70.00 196 ASP A O 1
ATOM 1671 N N . GLU A 1 197 ? -26.348 10.844 44.660 1.00 64.06 197 GLU A N 1
ATOM 1672 C CA . GLU A 1 197 ? -26.964 9.755 43.905 1.00 64.06 197 GLU A CA 1
ATOM 1673 C C . GLU A 1 197 ? -26.824 10.023 42.405 1.00 64.06 197 GLU A C 1
ATOM 1675 O O . GLU A 1 197 ? -27.199 11.105 41.944 1.00 64.06 197 GLU A O 1
ATOM 1680 N N . PRO A 1 198 ? -26.322 9.051 41.615 1.00 62.75 198 PRO A N 1
ATOM 1681 C CA . PRO A 1 198 ? -26.271 9.198 40.174 1.00 62.75 198 PRO A CA 1
ATOM 1682 C C . PRO A 1 198 ? -27.708 9.345 39.677 1.00 62.75 198 PRO A C 1
ATOM 1684 O O . PRO A 1 198 ? -28.467 8.376 39.608 1.00 62.75 198 PRO A O 1
ATOM 1687 N N . ILE A 1 199 ? -28.104 10.578 39.357 1.00 58.53 199 ILE A N 1
ATOM 1688 C CA . ILE A 1 199 ? -29.311 10.819 38.580 1.00 58.53 199 ILE A CA 1
ATOM 1689 C C . ILE A 1 199 ? -29.071 10.059 37.287 1.00 58.53 199 ILE A C 1
ATOM 1691 O O . ILE A 1 199 ? -28.152 10.404 36.542 1.00 58.53 199 ILE A O 1
ATOM 1695 N N . VAL A 1 200 ? -29.859 9.004 37.070 1.00 57.72 200 VAL A N 1
ATOM 1696 C CA . VAL A 1 200 ? -29.879 8.236 35.826 1.00 57.72 200 VAL A CA 1
ATOM 1697 C C . VAL A 1 200 ? -29.900 9.257 34.705 1.00 57.72 200 VAL A C 1
ATOM 1699 O O . VAL A 1 200 ? -30.873 10.004 34.554 1.00 57.72 200 VAL A O 1
ATOM 1702 N N . SER A 1 201 ? -28.777 9.378 33.999 1.00 59.47 201 SER A N 1
ATOM 1703 C CA . SER A 1 201 ? -28.657 10.362 32.941 1.00 59.47 201 SER A CA 1
ATOM 1704 C C . SER A 1 201 ? -29.783 10.087 31.956 1.00 59.47 201 SER A C 1
ATOM 1706 O O . SER A 1 201 ? -30.101 8.933 31.652 1.00 59.47 201 SER A O 1
ATOM 1708 N N . PHE A 1 202 ? -30.462 11.148 31.522 1.00 65.81 202 PHE A N 1
ATOM 1709 C CA . PHE A 1 202 ? -31.543 11.015 30.560 1.00 65.81 202 PHE A CA 1
ATOM 1710 C C . PHE A 1 202 ? -31.012 10.254 29.343 1.00 65.81 202 PHE A C 1
ATOM 1712 O O . PHE A 1 202 ? -30.185 10.768 28.587 1.00 65.81 202 PHE A O 1
ATOM 1719 N N . LYS A 1 203 ? -31.464 9.009 29.171 1.00 75.44 203 LYS A N 1
ATOM 1720 C CA . LYS A 1 203 ? -31.033 8.201 28.039 1.00 75.44 203 LYS A CA 1
ATOM 1721 C C . LYS A 1 203 ? -31.674 8.747 26.770 1.00 75.44 203 LYS A C 1
ATOM 1723 O O . LYS A 1 203 ? -32.890 8.965 26.748 1.00 75.44 203 LYS A O 1
ATOM 1728 N N . PRO A 1 204 ? -30.900 8.946 25.692 1.00 80.62 204 PRO A N 1
ATOM 1729 C CA . PRO A 1 204 ? -31.472 9.371 24.428 1.00 80.62 204 PRO A CA 1
ATOM 1730 C C . PRO A 1 204 ? -32.491 8.331 23.954 1.00 80.62 204 PRO A C 1
ATOM 1732 O O . PRO A 1 204 ? -32.213 7.134 23.903 1.00 80.62 204 PRO A O 1
ATOM 1735 N N . LYS A 1 205 ? -33.689 8.796 23.582 1.00 82.88 205 LYS A N 1
ATOM 1736 C CA . LYS A 1 205 ? -34.783 7.930 23.108 1.00 82.88 205 LYS A CA 1
ATOM 1737 C C . LYS A 1 205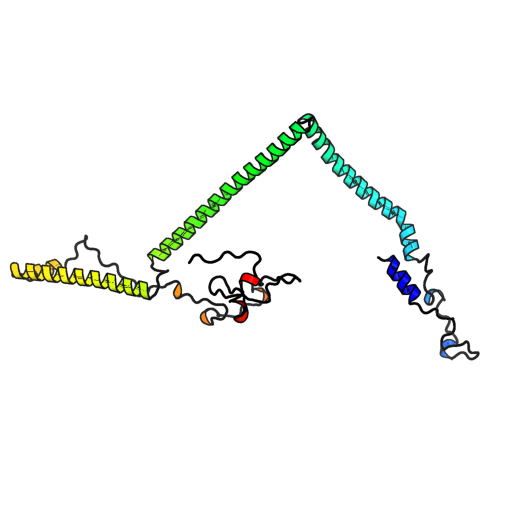 ? -34.386 7.110 21.875 1.00 82.88 205 LYS A C 1
ATOM 1739 O O . LYS A 1 205 ? -34.867 5.995 21.680 1.00 82.88 205 LYS A O 1
ATOM 1744 N N . HIS A 1 206 ? -33.535 7.683 21.031 1.00 84.19 206 HIS A N 1
ATOM 1745 C CA . HIS A 1 206 ? -33.049 7.067 19.808 1.00 84.19 206 HIS A CA 1
ATOM 1746 C C . HIS A 1 206 ? -31.536 7.231 19.734 1.00 84.19 206 HIS A C 1
ATOM 1748 O O . HIS A 1 206 ? -31.020 8.328 19.935 1.00 84.19 206 HIS A O 1
ATOM 1754 N N . ILE A 1 207 ? -30.848 6.134 19.432 1.00 88.31 207 ILE A N 1
ATOM 1755 C CA . ILE A 1 207 ? -29.402 6.091 19.217 1.00 88.31 207 ILE A CA 1
ATOM 1756 C C . ILE A 1 207 ? -29.182 5.619 17.784 1.00 88.31 207 ILE A C 1
ATOM 1758 O O . ILE A 1 207 ? -29.780 4.628 17.355 1.00 88.31 207 ILE A O 1
ATOM 1762 N N . TRP A 1 208 ? -28.346 6.348 17.051 1.00 91.25 208 TRP A N 1
ATOM 1763 C CA . TRP A 1 208 ? -27.916 5.979 15.709 1.00 91.25 208 TRP A CA 1
ATOM 1764 C C . TRP A 1 208 ? -26.627 5.163 15.778 1.00 91.25 208 TRP A C 1
ATOM 1766 O O . TRP A 1 208 ? -25.753 5.460 16.588 1.00 91.25 208 TRP A O 1
ATOM 1776 N N . ARG A 1 209 ? -26.509 4.137 14.934 1.00 93.44 209 ARG A N 1
ATOM 1777 C CA . ARG A 1 209 ? -25.388 3.190 14.952 1.00 93.44 209 ARG A CA 1
ATOM 1778 C C . ARG A 1 209 ? -24.812 3.002 13.562 1.00 93.44 209 ARG A C 1
ATOM 1780 O O . ARG A 1 209 ? -25.507 3.180 12.563 1.00 93.44 209 ARG A O 1
ATOM 1787 N N . TYR A 1 210 ? -23.574 2.538 13.506 1.00 95.19 210 TYR A N 1
ATOM 1788 C CA . TYR A 1 210 ? -22.849 2.274 12.272 1.00 95.19 210 TYR A CA 1
ATOM 1789 C C . TYR A 1 210 ? -23.597 1.303 11.351 1.00 95.19 210 TYR A C 1
ATOM 1791 O O . TYR A 1 210 ? -23.794 1.591 10.175 1.00 95.19 210 TYR A O 1
ATOM 1799 N N . ASN A 1 211 ? -24.127 0.210 11.910 1.00 94.19 211 ASN A N 1
ATOM 1800 C CA . ASN A 1 211 ? -24.867 -0.816 11.162 1.00 94.19 211 ASN A CA 1
ATOM 1801 C C . ASN A 1 211 ? -26.192 -0.324 10.549 1.00 94.19 211 ASN A C 1
ATOM 1803 O O . ASN A 1 211 ? -26.850 -1.078 9.837 1.00 94.19 211 ASN A O 1
ATOM 1807 N N . MET A 1 212 ? -26.622 0.904 10.854 1.00 94.50 212 MET A N 1
ATOM 1808 C CA . MET A 1 212 ? -27.810 1.512 10.251 1.00 94.50 212 MET A CA 1
ATOM 1809 C C . MET A 1 212 ? -27.479 2.291 8.963 1.00 94.50 212 MET A C 1
ATOM 1811 O O . MET A 1 212 ? -28.393 2.702 8.252 1.00 94.50 212 MET A O 1
ATOM 1815 N N . ILE A 1 213 ? -26.194 2.491 8.643 1.00 96.00 213 ILE A N 1
ATOM 1816 C CA . ILE A 1 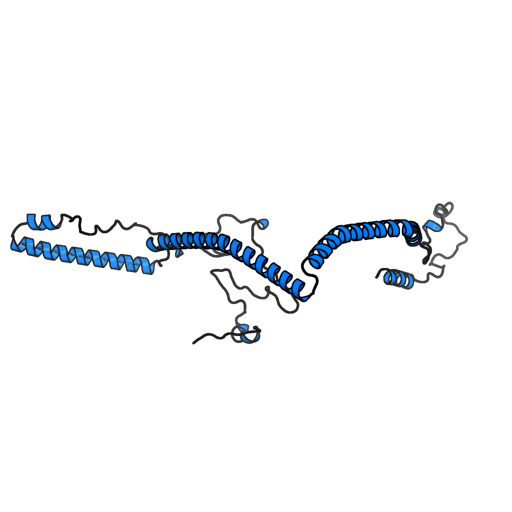213 ? -25.748 3.136 7.404 1.00 96.00 213 ILE A CA 1
ATOM 1817 C C . ILE A 1 213 ? -25.773 2.097 6.268 1.00 96.00 213 ILE A C 1
ATOM 1819 O O . ILE A 1 213 ? -25.084 1.079 6.369 1.00 96.00 213 ILE A O 1
ATOM 1823 N N . PRO A 1 214 ? -26.534 2.315 5.176 1.00 96.88 214 PRO A N 1
ATOM 1824 C CA . PRO A 1 214 ? -26.615 1.343 4.093 1.00 96.88 214 PRO A CA 1
ATOM 1825 C C . PRO A 1 214 ? -25.299 1.264 3.312 1.00 96.88 214 PRO A C 1
ATOM 1827 O O . PRO A 1 214 ? -24.672 2.277 2.999 1.00 96.88 214 PRO A O 1
ATOM 1830 N N . TYR A 1 215 ? -24.915 0.045 2.937 1.00 97.50 215 TYR A N 1
ATOM 1831 C CA . TYR A 1 215 ? -23.751 -0.241 2.100 1.00 97.50 215 TYR A CA 1
ATOM 1832 C C . TYR A 1 215 ? -24.123 -1.193 0.956 1.00 97.50 215 TYR A C 1
ATOM 1834 O O . TYR A 1 215 ? -25.101 -1.939 1.050 1.00 97.50 215 TYR A O 1
ATOM 1842 N N . GLY A 1 216 ? -23.349 -1.152 -0.130 1.00 95.44 216 GLY A N 1
ATOM 1843 C CA . GLY A 1 216 ? -23.401 -2.126 -1.220 1.00 95.44 216 GLY A CA 1
ATOM 1844 C C . GLY A 1 216 ? -23.562 -1.501 -2.607 1.00 95.44 216 GLY A C 1
ATOM 1845 O O . GLY A 1 216 ? -24.383 -0.610 -2.821 1.00 95.44 216 GLY A O 1
ATOM 1846 N N . GLU A 1 217 ? -22.820 -2.032 -3.585 1.00 93.00 217 GLU A N 1
ATOM 1847 C CA . GLU A 1 217 ? -22.844 -1.594 -4.995 1.00 93.00 217 GLU A CA 1
ATOM 1848 C C . GLU A 1 217 ? -24.256 -1.653 -5.612 1.00 93.00 217 GLU A C 1
ATOM 1850 O O . GLU A 1 217 ? -24.675 -0.782 -6.382 1.00 93.00 217 GLU A O 1
ATOM 1855 N N . ASN A 1 218 ? -25.013 -2.697 -5.263 1.00 93.38 218 ASN A N 1
ATOM 1856 C CA . ASN A 1 218 ? -26.349 -2.946 -5.799 1.00 93.38 218 ASN A CA 1
ATOM 1857 C C . ASN A 1 218 ? -27.487 -2.598 -4.836 1.00 93.38 218 ASN A C 1
ATOM 1859 O O . ASN A 1 218 ? -28.643 -2.762 -5.222 1.00 93.38 218 ASN A O 1
ATOM 1863 N N . ASN A 1 219 ? -27.179 -2.082 -3.644 1.00 95.94 219 ASN A N 1
ATOM 1864 C CA . ASN A 1 219 ? -28.185 -1.719 -2.653 1.00 95.94 219 ASN A CA 1
ATOM 1865 C C . ASN A 1 219 ? -29.005 -0.504 -3.149 1.00 95.94 219 ASN A C 1
ATOM 1867 O O . ASN A 1 219 ? -28.406 0.511 -3.506 1.00 95.94 219 ASN A O 1
ATOM 1871 N N . PRO A 1 220 ? -30.346 -0.583 -3.249 1.00 96.62 220 PRO A N 1
ATOM 1872 C CA . PRO A 1 220 ? -31.167 0.567 -3.631 1.00 96.62 220 PRO A CA 1
ATOM 1873 C C . PRO A 1 220 ? -31.097 1.720 -2.618 1.00 96.62 220 PRO A C 1
ATOM 1875 O O . PRO A 1 220 ? -31.206 2.871 -3.032 1.00 96.62 220 PRO A O 1
ATOM 1878 N N . ASP A 1 221 ? -30.830 1.443 -1.339 1.00 97.25 221 ASP A N 1
ATOM 1879 C CA . ASP A 1 221 ? -30.812 2.450 -0.268 1.00 97.25 221 ASP A CA 1
ATOM 1880 C C . ASP A 1 221 ? -29.662 3.466 -0.414 1.00 97.25 221 ASP A C 1
ATOM 1882 O O . ASP A 1 221 ? -29.695 4.541 0.181 1.00 97.25 221 ASP A O 1
ATOM 1886 N N . THR A 1 222 ? -28.646 3.157 -1.231 1.00 95.88 222 THR A N 1
ATOM 1887 C CA . THR A 1 222 ? -27.507 4.046 -1.527 1.00 95.88 222 THR A CA 1
ATOM 1888 C C . THR A 1 222 ? -27.676 4.833 -2.833 1.00 95.88 222 THR A C 1
ATOM 1890 O O . THR A 1 222 ? -26.843 5.683 -3.160 1.00 95.88 222 THR A O 1
ATOM 1893 N N . LYS A 1 223 ? -28.739 4.575 -3.609 1.00 94.38 223 LYS A N 1
ATOM 1894 C CA . LYS A 1 223 ? -28.925 5.107 -4.969 1.00 94.38 223 LYS A CA 1
ATOM 1895 C C . LYS A 1 223 ? -29.968 6.222 -4.992 1.00 94.38 223 LYS A C 1
ATOM 1897 O O . LYS A 1 223 ? -31.156 5.968 -5.151 1.00 94.38 223 LYS A O 1
ATOM 1902 N N . THR A 1 224 ? -29.509 7.469 -4.909 1.00 95.00 224 THR A N 1
ATOM 1903 C CA . THR A 1 224 ? -30.359 8.662 -5.067 1.00 95.00 224 THR A CA 1
ATOM 1904 C C . THR A 1 224 ? -30.556 9.020 -6.544 1.00 95.00 224 THR A C 1
ATOM 1906 O O . THR A 1 224 ? -31.645 8.869 -7.091 1.00 95.00 224 THR A O 1
ATOM 1909 N N . PHE A 1 225 ? -29.480 9.435 -7.216 1.00 95.31 225 PHE A N 1
ATOM 1910 C CA . PHE A 1 225 ? -29.432 9.744 -8.645 1.00 95.31 225 PHE A CA 1
ATOM 1911 C C . PHE A 1 225 ? -28.351 8.909 -9.335 1.00 95.31 225 PHE A C 1
ATOM 1913 O O . PHE A 1 225 ? -27.366 8.494 -8.722 1.00 95.31 225 PHE A O 1
ATOM 1920 N N . ALA A 1 226 ? -28.517 8.658 -10.633 1.00 94.31 226 ALA A N 1
ATOM 1921 C CA . ALA A 1 226 ? -27.523 7.918 -11.399 1.00 94.31 226 ALA A CA 1
ATOM 1922 C C . ALA A 1 226 ? -26.219 8.726 -11.531 1.00 94.31 226 ALA A C 1
ATOM 1924 O O . ALA A 1 226 ? -26.201 9.794 -12.139 1.00 94.31 226 ALA A O 1
ATOM 1925 N N . ILE A 1 227 ? -25.120 8.187 -10.998 1.00 95.75 227 ILE A N 1
ATOM 1926 C CA . ILE A 1 227 ? -23.783 8.783 -11.124 1.00 95.75 227 ILE A CA 1
ATOM 1927 C C . ILE A 1 227 ? -23.296 8.645 -12.583 1.00 95.75 227 ILE A C 1
ATOM 1929 O O . ILE A 1 227 ? -23.297 7.516 -13.101 1.00 95.75 227 ILE A O 1
ATOM 1933 N N . PRO A 1 228 ? -22.856 9.736 -13.247 1.00 96.50 228 PRO A N 1
ATOM 1934 C CA . PRO A 1 228 ? -22.310 9.696 -14.604 1.00 96.50 228 PRO A CA 1
ATOM 1935 C C . PRO A 1 228 ? -21.129 8.729 -14.741 1.00 96.50 228 PRO A C 1
ATOM 1937 O O . PRO A 1 228 ? -20.303 8.602 -13.842 1.00 96.50 228 PRO A O 1
ATOM 1940 N N . ALA A 1 229 ? -21.009 8.060 -15.892 1.00 96.38 229 ALA A N 1
ATOM 1941 C CA . ALA A 1 229 ? -19.954 7.066 -16.115 1.00 96.38 229 ALA A CA 1
ATOM 1942 C C . ALA A 1 229 ? -18.531 7.654 -16.063 1.00 96.38 229 ALA A C 1
ATOM 1944 O O . ALA A 1 229 ? -17.610 6.945 -15.675 1.00 96.38 229 ALA A O 1
ATOM 1945 N N . SER A 1 230 ? -18.357 8.933 -16.415 1.00 96.88 230 SER A N 1
ATOM 1946 C CA . SER A 1 230 ? -17.071 9.643 -16.346 1.00 96.88 230 SER A CA 1
ATOM 1947 C C . SER A 1 230 ? -16.578 9.897 -14.919 1.00 96.88 230 SER A C 1
ATOM 1949 O O . SER A 1 230 ? -15.384 10.089 -14.733 1.00 96.88 230 SER A O 1
ATOM 1951 N N . GLU A 1 231 ? -17.478 9.882 -13.933 1.00 96.94 231 GLU A N 1
ATOM 1952 C CA . GLU A 1 231 ? -17.173 10.104 -12.510 1.00 96.94 231 GLU A CA 1
ATOM 1953 C C . GLU A 1 231 ? -16.938 8.787 -11.751 1.00 96.94 231 GLU A C 1
ATOM 1955 O O . GLU A 1 231 ? -16.545 8.785 -10.585 1.00 96.94 231 GLU A O 1
ATOM 1960 N N . LYS A 1 232 ? -17.200 7.635 -12.385 1.00 96.31 232 LYS A N 1
ATOM 1961 C CA . LYS A 1 232 ? -17.003 6.329 -11.749 1.00 96.31 232 LYS A CA 1
ATOM 1962 C C . LYS A 1 232 ? -15.532 5.910 -11.826 1.00 96.31 232 LYS A C 1
ATOM 1964 O O . LYS A 1 232 ? -14.917 6.043 -12.884 1.00 96.31 232 LYS A O 1
ATOM 1969 N N . PRO A 1 233 ? -14.969 5.335 -10.749 1.00 96.94 233 PRO A N 1
ATOM 1970 C CA . PRO A 1 233 ? -13.598 4.850 -10.769 1.00 96.94 233 PRO A CA 1
ATOM 1971 C C . PRO A 1 233 ? -13.453 3.643 -11.704 1.00 96.94 233 PRO A C 1
ATOM 1973 O O . PRO A 1 233 ? -14.365 2.827 -11.856 1.00 96.94 233 PRO A O 1
ATOM 1976 N N . PHE A 1 234 ? -12.270 3.491 -12.297 1.00 96.44 234 PHE A N 1
ATOM 1977 C CA . PHE A 1 234 ? -11.941 2.307 -13.084 1.00 96.44 234 PHE A CA 1
ATOM 1978 C C . PHE A 1 234 ? -11.510 1.146 -12.184 1.00 96.44 234 PHE A C 1
ATOM 1980 O O . PHE A 1 234 ? -10.703 1.307 -11.269 1.00 96.44 234 PHE A O 1
ATOM 1987 N N . ARG A 1 235 ? -11.989 -0.061 -12.500 1.00 95.69 235 ARG A N 1
ATOM 1988 C CA . ARG A 1 235 ? -11.425 -1.302 -11.956 1.00 95.69 235 ARG A CA 1
ATOM 1989 C C . ARG A 1 235 ? -10.040 -1.530 -12.565 1.00 95.69 235 ARG A C 1
ATOM 1991 O O . ARG A 1 235 ? -9.843 -1.288 -13.755 1.00 95.69 235 ARG A O 1
ATOM 1998 N N . SER A 1 236 ? -9.095 -2.037 -11.773 1.00 96.31 236 SER A N 1
ATOM 1999 C CA . SER A 1 236 ? -7.778 -2.428 -12.285 1.00 96.31 236 SER A CA 1
ATOM 2000 C C . SER A 1 236 ? -7.908 -3.436 -13.436 1.00 96.31 236 SER A C 1
ATOM 2002 O O . SER A 1 236 ? -8.805 -4.284 -13.436 1.00 96.31 236 SER A O 1
ATOM 2004 N N . PHE A 1 237 ? -7.004 -3.370 -14.415 1.00 97.44 237 PHE A N 1
ATOM 2005 C CA . PHE A 1 237 ? -7.005 -4.251 -15.583 1.00 97.44 237 PHE A CA 1
ATOM 2006 C C . PHE A 1 237 ? -5.656 -4.954 -15.724 1.00 97.44 237 PHE A C 1
ATOM 2008 O O . PHE A 1 237 ? -4.618 -4.307 -15.842 1.00 97.44 237 PHE A O 1
ATOM 2015 N N . ALA A 1 238 ? -5.681 -6.283 -15.737 1.00 96.56 238 ALA A N 1
ATOM 2016 C CA . ALA A 1 238 ? -4.525 -7.118 -16.006 1.00 96.56 238 ALA A CA 1
ATOM 2017 C C . ALA A 1 238 ? -4.923 -8.250 -16.954 1.00 96.56 238 ALA A C 1
ATOM 2019 O O . ALA A 1 238 ? -5.782 -9.075 -16.629 1.00 96.56 238 ALA A O 1
ATOM 2020 N N . LEU A 1 239 ? -4.270 -8.296 -18.114 1.00 96.56 239 LEU A N 1
ATOM 2021 C CA . LEU A 1 239 ? -4.433 -9.340 -19.116 1.00 96.56 239 LEU A CA 1
ATOM 2022 C C . LEU A 1 239 ? -3.072 -9.655 -19.732 1.00 96.56 239 LEU A C 1
ATOM 2024 O O . LEU A 1 239 ? -2.536 -8.862 -20.498 1.00 96.56 239 LEU A O 1
ATOM 2028 N N . ASN A 1 240 ? -2.532 -10.819 -19.395 1.00 94.06 240 ASN A N 1
ATOM 2029 C CA . ASN A 1 240 ? -1.308 -11.361 -19.967 1.00 94.06 240 ASN A CA 1
ATOM 2030 C C . ASN A 1 240 ? -1.483 -12.858 -20.240 1.00 94.06 240 ASN A C 1
ATOM 2032 O O . ASN A 1 240 ? -2.430 -13.486 -19.767 1.00 94.06 240 ASN A O 1
ATOM 2036 N N . PHE A 1 241 ? -0.534 -13.447 -20.970 1.00 95.56 241 PHE A N 1
ATOM 2037 C CA . PHE A 1 241 ? -0.516 -14.891 -21.228 1.00 95.56 241 PHE A CA 1
ATOM 2038 C C . PHE A 1 241 ? -0.385 -15.736 -19.949 1.00 95.56 241 PHE A C 1
ATOM 2040 O O . PHE A 1 241 ? -0.811 -16.885 -19.941 1.00 95.56 241 PHE A O 1
ATOM 2047 N N . THR A 1 242 ? 0.192 -15.182 -18.878 1.00 94.81 242 THR A N 1
ATOM 2048 C CA . THR A 1 242 ? 0.485 -15.902 -17.627 1.00 94.81 242 THR A CA 1
ATOM 2049 C C . THR A 1 242 ? -0.528 -15.652 -16.511 1.00 94.81 242 THR A C 1
ATOM 2051 O O . THR A 1 242 ? -0.755 -16.536 -15.693 1.00 94.81 242 THR A O 1
ATOM 2054 N N . TYR A 1 243 ? -1.157 -14.474 -16.457 1.00 93.88 243 TYR A N 1
ATOM 2055 C CA . TYR A 1 243 ? -2.150 -14.140 -15.435 1.00 93.88 243 TYR A CA 1
ATOM 2056 C C . TYR A 1 243 ? -3.147 -13.089 -15.934 1.00 93.88 243 TYR A C 1
ATOM 2058 O O . TYR A 1 243 ? -2.883 -12.339 -16.876 1.00 93.88 243 TYR A O 1
ATOM 2066 N N . ASN A 1 244 ? -4.305 -13.021 -15.278 1.00 95.88 244 ASN A N 1
ATOM 2067 C CA . ASN A 1 244 ? -5.307 -11.982 -15.497 1.00 95.88 244 ASN A CA 1
ATOM 2068 C C . ASN A 1 244 ? -6.135 -11.736 -14.226 1.00 95.88 244 ASN A C 1
ATOM 2070 O O . ASN A 1 244 ? -6.206 -12.603 -13.355 1.00 95.88 244 ASN A O 1
ATOM 2074 N N . ASN A 1 245 ? -6.801 -10.583 -14.144 1.00 96.00 245 ASN A N 1
ATOM 2075 C CA . ASN A 1 245 ? -7.745 -10.242 -13.066 1.00 96.00 245 ASN A CA 1
ATOM 2076 C C . ASN A 1 245 ? -9.215 -10.175 -13.549 1.00 96.00 245 ASN A C 1
ATOM 2078 O O . ASN A 1 245 ? -10.071 -9.553 -12.912 1.00 96.00 245 ASN A O 1
ATOM 2082 N N . LEU A 1 246 ? -9.500 -10.806 -14.693 1.00 94.75 246 LEU A N 1
ATOM 2083 C CA . LEU A 1 246 ? -10.804 -10.783 -15.370 1.00 94.75 246 LEU A CA 1
ATOM 2084 C C . LEU A 1 246 ? -11.615 -12.065 -15.132 1.00 94.75 246 LEU A C 1
ATOM 2086 O O . LEU A 1 246 ? -12.838 -12.034 -15.183 1.00 94.75 246 LEU A O 1
ATOM 2090 N N . SER A 1 247 ? -10.943 -13.183 -14.841 1.00 93.94 247 SER A N 1
ATOM 2091 C CA . SER A 1 247 ? -11.568 -14.495 -14.594 1.00 93.94 247 SER A CA 1
ATOM 2092 C C . SER A 1 247 ? -12.267 -14.632 -13.234 1.00 93.94 247 SER A C 1
ATOM 2094 O O . SER A 1 247 ? -12.894 -15.656 -12.969 1.00 93.94 247 SER A O 1
ATOM 2096 N N . GLY A 1 248 ? -12.178 -13.617 -12.372 1.00 93.94 248 GLY A N 1
ATOM 2097 C CA . GLY A 1 248 ? -12.787 -13.616 -11.047 1.00 93.94 248 GLY A CA 1
ATOM 2098 C C . GLY A 1 248 ? -12.956 -12.209 -10.477 1.00 93.94 248 GLY A C 1
ATOM 2099 O O . GLY A 1 248 ? -12.390 -11.233 -10.983 1.00 93.94 248 GLY A O 1
ATOM 2100 N N . ASN A 1 249 ? -13.743 -12.112 -9.405 1.00 95.25 249 ASN A N 1
ATOM 2101 C CA . ASN A 1 249 ? -13.958 -10.879 -8.656 1.00 95.25 249 ASN A CA 1
ATOM 2102 C C . ASN A 1 249 ? -13.692 -11.107 -7.163 1.00 95.25 249 ASN A C 1
ATOM 2104 O O . ASN A 1 249 ? -14.140 -12.106 -6.611 1.00 95.25 249 ASN A O 1
ATOM 2108 N N . TRP A 1 250 ? -12.981 -10.176 -6.528 1.00 96.75 250 TRP A N 1
ATOM 2109 C CA . TRP A 1 250 ? -12.633 -10.227 -5.104 1.00 96.75 250 TRP A CA 1
ATOM 2110 C C . TRP A 1 250 ? -13.655 -9.505 -4.210 1.00 96.75 250 TRP A C 1
ATOM 2112 O O . TRP A 1 250 ? -13.582 -9.622 -2.990 1.00 96.75 250 TRP A O 1
ATOM 2122 N N . GLY A 1 251 ? -14.630 -8.812 -4.807 1.00 96.12 251 GLY A N 1
ATOM 2123 C CA . GLY A 1 251 ? -15.553 -7.937 -4.081 1.00 96.12 251 GLY A CA 1
ATOM 2124 C C . GLY A 1 251 ? -14.936 -6.566 -3.805 1.00 96.12 251 GLY A C 1
ATOM 2125 O O . GLY A 1 251 ? -13.906 -6.214 -4.388 1.00 96.12 251 GLY A O 1
ATOM 2126 N N . ASP A 1 252 ? -15.592 -5.796 -2.947 1.00 95.88 252 ASP A N 1
ATOM 2127 C CA . ASP A 1 252 ? -15.074 -4.532 -2.426 1.00 95.88 252 ASP A CA 1
ATOM 2128 C C . ASP A 1 252 ? -14.401 -4.750 -1.054 1.00 95.88 252 ASP A C 1
ATOM 2130 O O . ASP A 1 252 ? -14.064 -5.876 -0.678 1.00 95.88 252 ASP A O 1
ATOM 2134 N N . TYR A 1 253 ? -14.119 -3.668 -0.326 1.00 97.31 253 TYR A N 1
ATOM 2135 C CA . TYR A 1 253 ? -13.403 -3.755 0.946 1.00 97.31 253 TYR A CA 1
ATOM 2136 C C . TYR A 1 253 ? -14.217 -4.457 2.048 1.00 97.31 253 TYR A C 1
ATOM 2138 O O . TYR A 1 253 ? -13.613 -5.113 2.906 1.00 97.31 253 TYR A O 1
ATOM 2146 N N . VAL A 1 254 ? -15.552 -4.351 1.992 1.00 95.75 254 VAL A N 1
ATOM 2147 C CA . VAL A 1 254 ? -16.499 -4.835 3.007 1.00 95.75 254 VAL A CA 1
ATOM 2148 C C . VAL A 1 254 ? -17.157 -6.143 2.541 1.00 95.75 254 VAL A C 1
ATOM 2150 O O . VAL A 1 254 ? -16.921 -7.195 3.135 1.00 95.75 254 VAL A O 1
ATOM 2153 N N . ASP A 1 255 ? -17.873 -6.125 1.416 1.00 96.25 255 ASP A N 1
ATOM 2154 C CA . ASP A 1 255 ? -18.575 -7.251 0.791 1.00 96.25 255 ASP A CA 1
ATOM 2155 C C . ASP A 1 255 ? -17.630 -8.087 -0.093 1.00 96.25 255 ASP A C 1
ATOM 2157 O O . ASP A 1 255 ? -17.782 -8.227 -1.319 1.00 96.25 255 ASP A O 1
ATOM 2161 N N . ARG A 1 256 ? -16.620 -8.679 0.551 1.00 97.12 256 ARG A N 1
ATOM 2162 C CA . ARG A 1 256 ? -15.607 -9.525 -0.098 1.00 97.12 256 ARG A CA 1
ATOM 2163 C C . ARG A 1 256 ? -16.203 -10.815 -0.652 1.00 97.12 256 ARG A C 1
ATOM 2165 O O . ARG A 1 256 ? -17.144 -11.391 -0.107 1.00 97.12 256 ARG A O 1
ATOM 2172 N N . ARG A 1 257 ? -15.613 -11.317 -1.740 1.00 95.44 257 ARG A N 1
ATOM 2173 C CA . ARG A 1 257 ? -16.042 -12.556 -2.408 1.00 95.44 257 ARG A CA 1
ATOM 2174 C C . ARG A 1 257 ? -14.851 -13.413 -2.810 1.00 95.44 257 ARG A C 1
ATOM 2176 O O . ARG A 1 257 ? -13.755 -12.922 -3.064 1.00 95.44 257 ARG A O 1
ATOM 2183 N N . ASP A 1 258 ? -15.086 -14.716 -2.896 1.00 96.25 258 ASP A N 1
ATOM 2184 C CA . ASP A 1 258 ? -14.095 -15.655 -3.408 1.00 96.25 258 ASP A CA 1
ATOM 2185 C C . ASP A 1 258 ? -13.915 -15.475 -4.919 1.00 96.25 258 ASP A C 1
ATOM 2187 O O . ASP A 1 258 ? -14.866 -15.613 -5.692 1.00 96.25 258 ASP A O 1
ATOM 2191 N N . ASN A 1 259 ? -12.679 -15.219 -5.344 1.00 95.19 259 ASN A N 1
ATOM 2192 C CA . ASN A 1 259 ? -12.335 -15.037 -6.748 1.00 95.19 259 ASN A CA 1
ATOM 2193 C C . ASN A 1 259 ? -12.421 -16.331 -7.576 1.00 95.19 259 ASN A C 1
ATOM 2195 O O . ASN A 1 259 ? -12.426 -16.257 -8.804 1.00 95.19 259 ASN A O 1
ATOM 2199 N N . LYS A 1 260 ? -12.461 -17.511 -6.940 1.00 95.62 260 LYS A N 1
ATOM 2200 C CA . LYS A 1 260 ? -12.584 -18.810 -7.614 1.00 95.62 260 LYS A CA 1
ATOM 2201 C C . LYS A 1 260 ? -14.031 -19.314 -7.576 1.00 95.62 260 LYS A C 1
ATOM 2203 O O . LYS A 1 260 ? -14.713 -19.265 -6.548 1.00 95.62 260 LYS A O 1
ATOM 2208 N N . GLY A 1 261 ? -14.485 -19.861 -8.704 1.00 94.06 261 GLY A N 1
ATOM 2209 C CA . GLY A 1 261 ? -15.760 -20.579 -8.792 1.00 94.06 261 GLY A CA 1
ATOM 2210 C C . GLY A 1 261 ? -15.767 -21.849 -7.933 1.00 94.06 261 GLY A C 1
ATOM 2211 O O . GLY A 1 261 ? -14.708 -22.393 -7.624 1.00 94.06 261 GLY A O 1
ATOM 2212 N N . SER A 1 262 ? -16.957 -22.335 -7.568 1.00 95.50 262 SER A N 1
ATOM 2213 C CA . SER A 1 262 ? -17.166 -23.439 -6.610 1.00 95.50 262 SER A CA 1
ATOM 2214 C C . SER A 1 262 ? -16.346 -24.704 -6.899 1.00 95.50 262 SER A C 1
ATOM 2216 O O . SER A 1 262 ? -15.823 -25.299 -5.962 1.00 95.50 262 SER A O 1
ATOM 2218 N N . LEU A 1 263 ? -16.171 -25.070 -8.173 1.00 95.81 263 LEU A N 1
ATOM 2219 C CA . LEU A 1 263 ? -15.417 -26.259 -8.598 1.00 95.81 263 LEU A CA 1
ATOM 2220 C C . LEU A 1 263 ? -13.916 -26.189 -8.278 1.00 95.81 263 LEU A C 1
ATOM 2222 O O . LEU A 1 263 ? -13.298 -27.216 -8.023 1.00 95.81 263 LEU A O 1
ATOM 2226 N N . LEU A 1 264 ? -13.325 -24.991 -8.292 1.00 94.38 264 LEU A N 1
ATOM 2227 C CA . LEU A 1 264 ? -11.879 -24.796 -8.127 1.00 94.38 264 LEU A CA 1
ATOM 2228 C C . LEU A 1 264 ? -11.477 -24.472 -6.683 1.00 94.38 264 LEU A C 1
ATOM 2230 O O . LEU A 1 264 ? -10.289 -24.469 -6.363 1.00 94.38 264 LEU A O 1
ATOM 2234 N N . ARG A 1 265 ? -12.444 -24.174 -5.802 1.00 95.31 265 ARG A N 1
ATOM 2235 C CA . ARG A 1 265 ? -12.171 -23.812 -4.399 1.00 95.31 265 ARG A CA 1
ATOM 2236 C C . ARG A 1 265 ? -11.460 -24.926 -3.623 1.00 95.31 265 ARG A C 1
ATOM 2238 O O . ARG A 1 265 ? -10.506 -24.588 -2.923 1.00 95.31 265 ARG A O 1
ATOM 2245 N N . PRO A 1 266 ? -11.842 -26.216 -3.749 1.00 96.44 266 PRO A N 1
ATOM 2246 C CA . PRO A 1 266 ? -11.154 -27.294 -3.036 1.00 96.44 266 PRO A CA 1
ATOM 2247 C C . PRO A 1 266 ? -9.691 -27.463 -3.463 1.00 96.44 266 PRO A C 1
ATOM 2249 O O . PRO A 1 266 ? -8.847 -27.814 -2.647 1.00 96.44 266 PRO A O 1
ATOM 2252 N N . SER A 1 267 ? -9.366 -27.160 -4.724 1.00 95.38 267 SER A N 1
ATOM 2253 C CA . SER A 1 267 ? -8.019 -27.287 -5.288 1.00 95.38 267 SER A CA 1
ATOM 2254 C C . SER A 1 267 ? -7.263 -25.953 -5.342 1.00 95.38 267 SER A C 1
ATOM 2256 O O . SER A 1 267 ? -6.393 -25.767 -6.194 1.00 95.38 267 SER A O 1
ATOM 2258 N N . ARG A 1 268 ? -7.585 -24.994 -4.455 1.00 95.25 268 ARG A N 1
ATOM 2259 C CA . ARG A 1 268 ? -6.994 -23.640 -4.468 1.00 95.25 268 ARG A CA 1
ATOM 2260 C C . ARG A 1 268 ? -5.468 -23.650 -4.447 1.00 95.25 268 ARG A C 1
ATOM 2262 O O . ARG A 1 268 ? -4.860 -22.831 -5.128 1.00 95.25 268 ARG A O 1
ATOM 2269 N N . TYR A 1 269 ? -4.878 -24.586 -3.709 1.00 94.94 269 TYR A N 1
ATOM 2270 C CA . TYR A 1 269 ? -3.430 -24.738 -3.572 1.00 94.94 269 TYR A CA 1
ATOM 2271 C C . TYR A 1 269 ? -2.709 -24.973 -4.910 1.00 94.94 269 TYR A C 1
ATOM 2273 O O . TYR A 1 269 ? -1.524 -24.685 -5.017 1.00 94.94 269 TYR A O 1
ATOM 2281 N N . MET A 1 270 ? -3.412 -25.452 -5.944 1.00 96.31 270 MET A N 1
ATOM 2282 C CA . MET A 1 270 ? -2.853 -25.631 -7.290 1.00 96.31 270 MET A CA 1
ATOM 2283 C C . MET A 1 270 ? -2.746 -24.318 -8.084 1.00 96.31 270 MET A C 1
ATOM 2285 O O . MET A 1 270 ? -2.148 -24.304 -9.155 1.00 96.31 270 MET A O 1
ATOM 2289 N N . PHE A 1 271 ? -3.344 -23.223 -7.597 1.00 94.88 271 PHE A N 1
ATOM 2290 C CA . PHE A 1 271 ? -3.409 -21.922 -8.279 1.00 94.88 271 PHE A CA 1
ATOM 2291 C C . PHE A 1 271 ? -2.647 -20.818 -7.534 1.00 94.88 271 PHE A C 1
ATOM 2293 O O . PHE A 1 271 ? -2.970 -19.637 -7.691 1.00 94.88 271 PHE A O 1
ATOM 2300 N N . THR A 1 272 ? -1.690 -21.195 -6.688 1.00 95.44 272 THR A N 1
ATOM 2301 C CA . THR A 1 272 ? -0.880 -20.286 -5.872 1.00 95.44 272 THR A CA 1
ATOM 2302 C C . THR A 1 272 ? 0.579 -20.717 -5.923 1.00 95.44 272 THR A C 1
ATOM 2304 O O . THR A 1 272 ? 0.862 -21.879 -5.646 1.00 95.44 272 THR A O 1
ATOM 2307 N N . ASP A 1 273 ? 1.498 -19.793 -6.202 1.00 97.06 273 ASP A N 1
ATOM 2308 C CA . ASP A 1 273 ? 2.941 -20.086 -6.156 1.00 97.06 273 ASP A CA 1
ATOM 2309 C C . ASP A 1 273 ? 3.428 -20.327 -4.719 1.00 97.06 273 ASP A C 1
ATOM 2311 O O . ASP A 1 273 ? 4.346 -21.108 -4.479 1.00 97.06 273 ASP A O 1
ATOM 2315 N N . VAL A 1 274 ? 2.784 -19.667 -3.751 1.00 97.00 274 VAL A N 1
ATOM 2316 C CA . VAL A 1 274 ? 3.055 -19.798 -2.317 1.00 97.00 274 VAL A CA 1
ATOM 2317 C C . VAL A 1 274 ? 1.733 -19.994 -1.579 1.00 97.00 274 VAL A C 1
ATOM 2319 O O . VAL A 1 274 ? 0.793 -19.221 -1.772 1.00 97.00 274 VAL A O 1
ATOM 2322 N N . LEU A 1 275 ? 1.671 -21.010 -0.715 1.00 95.38 275 LEU A N 1
ATOM 2323 C CA . LEU A 1 275 ? 0.532 -21.286 0.159 1.00 95.38 275 LEU A CA 1
ATOM 2324 C C . LEU A 1 275 ? 0.981 -21.279 1.621 1.00 95.38 275 LEU A C 1
ATOM 2326 O O . LEU A 1 275 ? 1.835 -22.069 2.015 1.00 95.38 275 LEU A O 1
ATOM 2330 N N . ILE A 1 276 ? 0.347 -20.432 2.429 1.00 96.62 276 ILE A N 1
ATOM 2331 C CA . ILE A 1 276 ? 0.452 -20.461 3.890 1.00 96.62 276 ILE A CA 1
ATOM 2332 C C . ILE A 1 276 ? -0.891 -20.999 4.413 1.00 96.62 276 ILE A C 1
ATOM 2334 O O . ILE A 1 276 ? -1.909 -20.327 4.228 1.00 96.62 276 ILE A O 1
ATOM 2338 N N . PRO A 1 277 ? -0.940 -22.225 4.970 1.00 95.44 277 PRO A N 1
ATOM 2339 C CA . PRO A 1 277 ? -2.183 -22.823 5.452 1.00 95.44 277 PRO A CA 1
ATOM 2340 C C . PRO A 1 277 ? -2.688 -22.139 6.733 1.00 95.44 277 PRO A C 1
ATOM 2342 O O . PRO A 1 277 ? -1.977 -21.370 7.374 1.00 95.44 277 PRO A O 1
ATOM 2345 N N . THR A 1 278 ? -3.930 -22.435 7.117 1.00 96.69 278 THR A N 1
ATOM 2346 C CA . THR A 1 278 ? -4.526 -21.947 8.368 1.00 96.69 278 THR A CA 1
ATOM 2347 C C . THR A 1 278 ? -3.895 -22.617 9.586 1.00 96.69 278 THR A C 1
ATOM 2349 O O . THR A 1 278 ? -3.690 -23.831 9.572 1.00 96.69 278 THR A O 1
ATOM 2352 N N . THR A 1 279 ? -3.711 -21.870 10.671 1.00 96.44 279 THR A N 1
ATOM 2353 C CA . THR A 1 279 ? -3.531 -22.456 12.006 1.00 96.44 279 THR A CA 1
ATOM 2354 C C . THR A 1 279 ? -4.875 -23.011 12.473 1.00 96.44 279 THR A C 1
ATOM 2356 O O . THR A 1 279 ? -5.872 -22.288 12.437 1.00 96.44 279 THR A O 1
ATOM 2359 N N . LYS A 1 280 ? -4.918 -24.289 12.857 1.00 92.50 280 LYS A N 1
ATOM 2360 C CA . LYS A 1 280 ? -6.126 -24.969 13.330 1.00 92.50 280 LYS A CA 1
ATOM 2361 C C . LYS A 1 280 ? -5.872 -25.645 14.666 1.00 92.50 280 LYS A C 1
ATOM 2363 O O . LYS A 1 280 ? -4.744 -26.154 14.834 1.00 92.50 280 LYS A O 1
#